Protein AF-A0A954GPJ4-F1 (afdb_monomer_lite)

Structure (mmCIF, N/CA/C/O backbone):
data_AF-A0A954GPJ4-F1
#
_entry.id   AF-A0A954GPJ4-F1
#
loop_
_atom_site.group_PDB
_atom_site.id
_atom_site.type_symbol
_atom_site.label_atom_id
_atom_site.label_alt_id
_atom_site.label_comp_id
_atom_site.label_asym_id
_atom_site.label_entity_id
_atom_site.label_seq_id
_atom_site.pdbx_PDB_ins_code
_atom_site.Cartn_x
_atom_site.Cartn_y
_atom_site.Cartn_z
_atom_site.occupancy
_atom_site.B_iso_or_equiv
_atom_site.auth_seq_id
_atom_site.auth_comp_id
_atom_site.auth_asym_id
_atom_site.auth_atom_id
_atom_site.pdbx_PDB_model_num
ATOM 1 N N . ASN A 1 1 ? 4.149 -11.166 -33.735 1.00 71.50 1 ASN A N 1
ATOM 2 C CA . ASN A 1 1 ? 4.745 -10.553 -32.534 1.00 71.50 1 ASN A CA 1
ATOM 3 C C . ASN A 1 1 ? 6.086 -11.207 -32.287 1.00 71.50 1 ASN A C 1
ATOM 5 O O . ASN A 1 1 ? 6.181 -12.414 -32.484 1.00 71.50 1 ASN A O 1
ATOM 9 N N . SER A 1 2 ? 7.099 -10.422 -31.936 1.00 85.06 2 SER A N 1
ATOM 10 C CA . SER A 1 2 ? 8.477 -10.898 -31.751 1.00 85.06 2 SER A CA 1
ATOM 11 C C . SER A 1 2 ? 8.907 -10.721 -30.303 1.00 85.06 2 SER A C 1
ATOM 13 O O . SER A 1 2 ? 8.474 -9.770 -29.657 1.00 85.06 2 SER A O 1
ATOM 15 N N . ASN A 1 3 ? 9.776 -11.602 -29.817 1.00 90.50 3 ASN A N 1
ATOM 16 C CA . ASN A 1 3 ? 10.464 -11.387 -28.548 1.00 90.50 3 ASN A CA 1
ATOM 17 C C . ASN A 1 3 ? 11.653 -10.457 -28.778 1.00 90.50 3 ASN A C 1
ATOM 19 O O . ASN A 1 3 ? 12.366 -10.597 -29.775 1.00 90.50 3 ASN A O 1
ATOM 23 N N . VAL A 1 4 ? 11.858 -9.522 -27.862 1.00 91.56 4 VAL A N 1
ATOM 24 C CA . VAL A 1 4 ? 13.012 -8.626 -27.848 1.00 91.56 4 VAL A CA 1
ATOM 25 C C . VAL A 1 4 ? 13.785 -8.911 -26.572 1.00 91.56 4 VAL A C 1
ATOM 27 O O . VAL A 1 4 ? 13.220 -8.856 -25.484 1.00 91.56 4 VAL A O 1
ATOM 30 N N . SER A 1 5 ? 15.066 -9.231 -26.719 1.00 93.62 5 SER A N 1
ATOM 31 C CA . SER A 1 5 ? 15.975 -9.456 -25.602 1.00 93.62 5 SER A CA 1
ATOM 32 C C . SER A 1 5 ? 17.222 -8.608 -25.806 1.00 93.62 5 SER A C 1
ATOM 34 O O . SER A 1 5 ? 17.827 -8.641 -26.881 1.00 93.62 5 SER A O 1
ATOM 36 N N . VAL A 1 6 ? 17.569 -7.828 -24.789 1.00 92.25 6 VAL A N 1
ATOM 37 C CA . VAL A 1 6 ? 18.790 -7.030 -24.723 1.00 92.25 6 VAL A CA 1
ATOM 38 C C . VAL A 1 6 ? 19.573 -7.505 -23.510 1.00 92.25 6 VAL A C 1
ATOM 40 O O . VAL A 1 6 ? 19.068 -7.446 -22.396 1.00 92.25 6 VAL A O 1
ATOM 43 N N . MET A 1 7 ? 20.788 -7.993 -23.740 1.00 91.88 7 MET A N 1
ATOM 44 C CA . MET A 1 7 ? 21.712 -8.398 -22.683 1.00 91.88 7 MET A CA 1
ATOM 45 C C . MET A 1 7 ? 22.925 -7.482 -22.755 1.00 91.88 7 MET A C 1
ATOM 47 O O . MET A 1 7 ? 23.600 -7.445 -23.789 1.00 91.88 7 MET A O 1
ATOM 51 N N . ASN A 1 8 ? 23.187 -6.742 -21.684 1.00 87.62 8 ASN A N 1
ATOM 52 C CA . ASN A 1 8 ? 24.333 -5.859 -21.582 1.00 87.62 8 ASN A CA 1
ATOM 53 C C . ASN A 1 8 ? 25.138 -6.170 -20.318 1.00 87.62 8 ASN A C 1
ATOM 55 O O . ASN A 1 8 ? 24.726 -5.856 -19.206 1.00 87.62 8 ASN A O 1
ATOM 59 N N . GLY A 1 9 ? 26.297 -6.801 -20.513 1.00 78.44 9 GLY A N 1
ATOM 60 C CA . GLY A 1 9 ? 27.135 -7.273 -19.411 1.00 78.44 9 GLY A CA 1
ATOM 61 C C . GLY A 1 9 ? 27.868 -6.168 -18.648 1.00 78.44 9 GLY A C 1
ATOM 62 O O . GLY A 1 9 ? 28.166 -6.379 -17.484 1.00 78.44 9 GLY A O 1
ATOM 63 N N . ASP A 1 10 ? 28.129 -5.015 -19.278 1.00 80.06 10 ASP A N 1
ATOM 64 C CA . ASP A 1 10 ? 28.773 -3.846 -18.663 1.00 80.06 10 ASP A CA 1
ATOM 65 C C . ASP A 1 10 ? 28.160 -2.545 -19.221 1.00 80.06 10 ASP A C 1
ATOM 67 O O . ASP A 1 10 ? 27.985 -2.394 -20.434 1.00 80.06 10 ASP A O 1
ATOM 71 N N . GLY A 1 11 ? 27.882 -1.567 -18.354 1.00 81.75 11 GLY A N 1
ATOM 72 C CA . GLY A 1 11 ? 27.356 -0.248 -18.739 1.00 81.75 11 GLY A CA 1
ATOM 73 C C . GLY A 1 11 ? 25.828 -0.173 -18.855 1.00 81.75 11 GLY A C 1
ATOM 74 O O . GLY A 1 11 ? 25.124 -1.145 -18.602 1.00 81.75 11 GLY A O 1
ATOM 75 N N . GLY A 1 12 ? 25.314 1.006 -19.213 1.00 88.56 12 GLY A N 1
ATOM 76 C CA . GLY A 1 12 ? 23.873 1.257 -19.303 1.00 88.56 12 GLY A CA 1
ATOM 77 C C . GLY A 1 12 ? 23.263 0.969 -20.679 1.00 88.56 12 GLY A C 1
ATOM 78 O O . GLY A 1 12 ? 23.944 1.014 -21.708 1.00 88.56 12 GLY A O 1
ATOM 79 N N . VAL A 1 13 ? 21.955 0.719 -20.703 1.00 92.62 13 VAL A N 1
ATOM 80 C CA . VAL A 1 13 ? 21.147 0.529 -21.915 1.00 92.62 13 VAL A CA 1
ATOM 81 C C . VAL A 1 13 ? 20.222 1.727 -22.097 1.00 92.62 13 VAL A C 1
ATOM 83 O O . VAL A 1 13 ? 19.416 2.025 -21.224 1.00 92.62 13 VAL A O 1
ATOM 86 N N . ILE A 1 14 ? 20.290 2.383 -23.260 1.00 92.44 14 ILE A N 1
ATOM 87 C CA . ILE A 1 14 ? 19.430 3.532 -23.580 1.00 92.44 14 ILE A CA 1
ATOM 88 C C . ILE A 1 14 ? 18.507 3.198 -24.747 1.00 92.44 14 ILE A C 1
ATOM 90 O O . ILE A 1 14 ? 18.945 2.861 -25.853 1.00 92.44 14 ILE A O 1
ATOM 94 N N . PHE A 1 15 ? 17.212 3.385 -24.527 1.00 91.50 15 PHE A N 1
ATOM 95 C CA . PHE A 1 15 ? 16.171 3.235 -25.526 1.00 91.50 15 PHE A CA 1
ATOM 96 C C . PHE A 1 15 ? 15.601 4.592 -25.943 1.00 91.50 15 PHE A C 1
ATOM 98 O O . PHE A 1 15 ? 14.783 5.201 -25.253 1.00 91.50 15 PHE A O 1
ATOM 105 N N . ASN A 1 16 ? 15.995 5.039 -27.139 1.00 87.19 16 ASN A N 1
ATOM 106 C CA . ASN A 1 16 ? 15.624 6.359 -27.660 1.00 87.19 16 ASN A CA 1
ATOM 107 C C . ASN A 1 16 ? 14.246 6.446 -28.326 1.00 87.19 16 ASN A C 1
ATOM 109 O O . ASN A 1 16 ? 13.811 7.522 -28.727 1.00 87.19 16 ASN A O 1
ATOM 113 N N . ASN A 1 17 ? 13.567 5.315 -28.501 1.00 81.12 17 ASN A N 1
ATOM 114 C CA . ASN A 1 17 ? 12.297 5.243 -29.210 1.00 81.12 17 ASN A CA 1
ATOM 115 C C . ASN A 1 17 ? 11.300 4.382 -28.441 1.00 81.12 17 ASN A C 1
ATOM 117 O O . ASN A 1 17 ? 11.683 3.501 -27.676 1.00 81.12 17 ASN A O 1
ATOM 121 N N . ALA A 1 18 ? 10.016 4.627 -28.690 1.00 71.44 18 ALA A N 1
ATOM 122 C CA . ALA A 1 18 ? 8.942 3.799 -28.168 1.00 71.44 18 ALA A CA 1
ATOM 123 C C . ALA A 1 18 ? 8.970 2.400 -28.806 1.00 71.44 18 ALA A C 1
ATOM 125 O O . ALA A 1 18 ? 9.105 2.277 -30.027 1.00 71.44 18 ALA A O 1
ATOM 126 N N . PHE A 1 19 ? 8.746 1.361 -28.001 1.00 73.19 19 PHE A N 1
ATOM 127 C CA . PHE A 1 19 ? 8.426 0.015 -28.484 1.00 73.19 19 PHE A CA 1
ATOM 128 C C . PHE A 1 19 ? 6.921 -0.205 -28.330 1.00 73.19 19 PHE A C 1
ATOM 130 O O . PHE A 1 19 ? 6.351 0.067 -27.276 1.00 73.19 19 PHE A O 1
ATOM 137 N N . GLY A 1 20 ? 6.260 -0.610 -29.416 1.00 67.38 20 GLY A N 1
ATOM 138 C CA . GLY A 1 20 ? 4.805 -0.763 -29.472 1.00 67.38 20 GLY A CA 1
ATOM 139 C C . GLY A 1 20 ? 4.330 -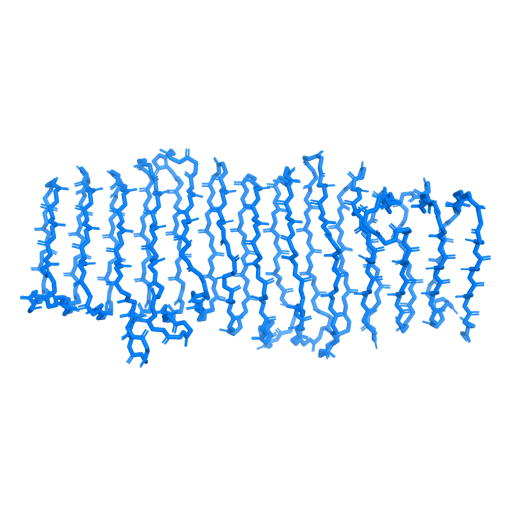2.210 -29.331 1.00 67.38 20 GLY A C 1
ATOM 140 O O . GLY A 1 20 ? 5.125 -3.145 -29.305 1.00 67.38 20 GLY A O 1
ATOM 141 N N . SER A 1 21 ? 3.007 -2.388 -29.394 1.00 65.88 21 SER A N 1
ATOM 142 C CA . SER A 1 21 ? 2.233 -3.636 -29.210 1.00 65.88 21 SER A CA 1
ATOM 143 C C . SER A 1 21 ? 2.579 -4.839 -30.111 1.00 65.88 21 SER A C 1
ATOM 145 O O . SER A 1 21 ? 1.871 -5.843 -30.097 1.00 65.88 21 SER A O 1
ATOM 147 N N . HIS A 1 22 ? 3.630 -4.752 -30.927 1.00 81.12 22 HIS A N 1
ATOM 148 C CA . HIS A 1 22 ? 4.132 -5.847 -31.761 1.00 81.12 22 HIS A CA 1
ATOM 149 C C . HIS A 1 22 ? 5.202 -6.690 -31.048 1.00 81.12 22 HIS A C 1
ATOM 151 O O . HIS A 1 22 ? 5.550 -7.773 -31.536 1.00 81.12 22 HIS A O 1
ATOM 157 N N . VAL A 1 23 ? 5.726 -6.209 -29.918 1.00 87.62 23 VAL A N 1
ATOM 158 C CA . VAL A 1 23 ? 6.606 -6.984 -29.040 1.00 87.62 23 VAL A CA 1
ATOM 159 C C . VAL A 1 23 ? 5.746 -7.948 -28.227 1.00 87.62 23 VAL A C 1
ATOM 161 O O . VAL A 1 23 ? 4.768 -7.528 -27.617 1.00 87.62 23 VAL A O 1
ATOM 164 N N . MET A 1 24 ? 6.069 -9.243 -28.275 1.00 89.50 24 MET A N 1
ATOM 165 C CA . MET A 1 24 ? 5.414 -10.253 -27.444 1.00 89.50 24 MET A CA 1
ATOM 166 C C . MET A 1 24 ? 5.993 -10.178 -26.039 1.00 89.50 24 MET A C 1
ATOM 168 O O . MET A 1 24 ? 5.312 -9.670 -25.164 1.00 89.50 24 MET A O 1
ATOM 172 N N . ASN A 1 25 ? 7.253 -10.574 -25.868 1.00 91.50 25 ASN A N 1
ATOM 173 C CA . ASN A 1 25 ? 7.975 -10.428 -24.607 1.00 91.50 25 ASN A CA 1
ATOM 174 C C . ASN A 1 25 ? 9.131 -9.439 -24.775 1.00 91.50 25 ASN A C 1
ATOM 176 O O . ASN A 1 25 ? 9.799 -9.438 -25.818 1.00 91.50 25 ASN A O 1
ATOM 180 N N . PHE A 1 26 ? 9.368 -8.620 -23.755 1.00 92.94 26 PHE A N 1
ATOM 181 C CA . PHE A 1 26 ? 10.467 -7.660 -23.712 1.00 92.94 26 PHE A CA 1
ATOM 182 C C . PHE A 1 26 ? 11.342 -7.938 -22.493 1.00 92.94 26 PHE A C 1
ATOM 184 O O . PHE A 1 26 ? 10.878 -7.842 -21.360 1.00 92.94 26 PHE A O 1
ATOM 191 N N . THR A 1 27 ? 12.603 -8.281 -22.735 1.00 93.69 27 THR A N 1
ATOM 192 C CA . THR A 1 27 ? 13.568 -8.582 -21.678 1.00 93.69 27 THR A CA 1
ATOM 193 C C . THR A 1 27 ? 14.794 -7.698 -21.823 1.00 93.69 27 THR A C 1
ATOM 195 O O . THR A 1 27 ? 15.406 -7.656 -22.894 1.00 93.69 27 THR A O 1
ATOM 198 N N . VAL A 1 28 ? 15.173 -7.027 -20.744 1.00 93.06 28 VAL A N 1
ATOM 199 C CA . VAL A 1 28 ? 16.433 -6.295 -20.628 1.00 93.06 28 VAL A CA 1
ATOM 200 C C . VAL A 1 28 ? 17.145 -6.805 -19.392 1.00 93.06 28 VAL A C 1
ATOM 202 O O . VAL A 1 28 ? 16.565 -6.809 -18.313 1.00 93.06 28 VAL A O 1
ATOM 205 N N . ASP A 1 29 ? 18.383 -7.233 -19.569 1.00 93.25 29 ASP A N 1
ATOM 206 C CA . ASP A 1 29 ? 19.290 -7.595 -18.488 1.00 93.25 29 ASP A CA 1
ATOM 207 C C . ASP A 1 29 ? 20.540 -6.729 -18.643 1.00 93.25 29 ASP A C 1
ATOM 209 O O . ASP A 1 29 ? 21.248 -6.827 -19.653 1.00 93.25 29 ASP A O 1
ATOM 213 N N . SER A 1 30 ? 20.735 -5.802 -17.710 1.00 91.12 30 SER A N 1
ATOM 214 C CA . SER A 1 30 ? 21.794 -4.801 -17.754 1.00 91.12 30 SER A CA 1
ATOM 215 C C . SER A 1 30 ? 22.518 -4.732 -16.417 1.00 91.12 30 SER A C 1
ATOM 217 O O . SER A 1 30 ? 21.898 -4.576 -15.367 1.00 91.12 30 SER A O 1
ATOM 219 N N . ALA A 1 31 ? 23.850 -4.772 -16.457 1.00 88.06 31 ALA A N 1
ATOM 220 C CA . ALA A 1 31 ? 24.695 -4.548 -15.283 1.00 88.06 31 ALA A CA 1
ATOM 221 C C . ALA A 1 31 ? 24.842 -3.061 -14.894 1.00 88.06 31 ALA A C 1
ATOM 223 O O . ALA A 1 31 ? 25.538 -2.746 -13.933 1.00 88.06 31 ALA A O 1
ATOM 224 N N . GLY A 1 32 ? 24.217 -2.144 -15.635 1.00 89.88 32 GLY A N 1
ATOM 225 C CA . GLY A 1 32 ? 24.084 -0.728 -15.285 1.00 89.88 32 GLY A CA 1
ATOM 226 C C . GLY A 1 32 ? 22.694 -0.194 -15.631 1.00 89.88 32 GLY A C 1
ATOM 227 O O . GLY A 1 32 ? 21.814 -0.969 -16.003 1.00 89.88 32 GLY A O 1
ATOM 228 N N . ASP A 1 33 ? 22.520 1.126 -15.566 1.00 91.69 33 ASP A N 1
ATOM 229 C CA . ASP A 1 33 ? 21.212 1.776 -15.722 1.00 91.69 33 ASP A CA 1
ATOM 230 C C . ASP A 1 33 ? 20.477 1.408 -17.018 1.00 91.69 33 ASP A C 1
ATOM 232 O O . ASP A 1 33 ? 21.076 1.265 -18.089 1.00 91.69 33 ASP A O 1
ATOM 236 N N . VAL A 1 34 ? 19.150 1.318 -16.938 1.00 92.88 34 VAL A N 1
ATOM 237 C CA . VAL A 1 34 ? 18.268 1.156 -18.096 1.00 92.88 34 VAL A CA 1
ATOM 238 C C . VAL A 1 34 ? 17.423 2.414 -18.243 1.00 92.88 34 VAL A C 1
ATOM 240 O O . VAL A 1 34 ? 16.536 2.683 -17.437 1.00 92.88 34 VAL A O 1
ATOM 243 N N . GLU A 1 35 ? 17.664 3.177 -19.304 1.00 93.44 35 GLU A N 1
ATOM 244 C CA . GLU A 1 35 ? 16.990 4.447 -19.556 1.00 93.44 35 GLU A CA 1
ATOM 245 C C . GLU A 1 35 ? 16.068 4.353 -20.775 1.00 93.44 35 GLU A C 1
ATOM 247 O O . GLU A 1 35 ? 16.488 4.030 -21.892 1.00 93.44 35 GLU A O 1
ATOM 252 N N . PHE A 1 36 ? 14.799 4.708 -20.587 1.00 91.88 36 PHE A N 1
ATOM 253 C CA . PHE A 1 36 ? 13.883 5.003 -21.684 1.00 91.88 36 PHE A CA 1
ATOM 254 C C . PHE A 1 36 ? 13.763 6.516 -21.805 1.00 91.88 36 PHE A C 1
ATOM 256 O O . PHE A 1 36 ? 13.442 7.188 -20.834 1.00 91.88 36 PHE A O 1
ATOM 263 N N . THR A 1 37 ? 13.977 7.074 -22.996 1.00 89.44 37 THR A N 1
ATOM 264 C CA . THR A 1 37 ? 13.870 8.535 -23.196 1.00 89.44 37 THR A CA 1
ATOM 265 C C . THR A 1 37 ? 12.571 8.940 -23.891 1.00 89.44 37 THR A C 1
ATOM 267 O O . THR A 1 37 ? 12.217 10.118 -23.960 1.00 89.44 37 THR A O 1
ATOM 270 N N . SER A 1 38 ? 11.811 7.964 -24.398 1.00 85.31 38 SER A N 1
ATOM 271 C CA . SER A 1 38 ? 10.516 8.213 -25.024 1.00 85.31 38 SER A CA 1
ATOM 272 C C . SER A 1 38 ? 9.429 8.489 -23.986 1.00 85.31 38 SER A C 1
ATOM 274 O O . SER A 1 38 ? 9.237 7.711 -23.061 1.00 85.31 38 SER A O 1
ATOM 276 N N . ALA A 1 39 ? 8.617 9.526 -24.211 1.00 81.06 39 ALA A N 1
ATOM 277 C CA . ALA A 1 39 ? 7.420 9.814 -23.410 1.00 81.06 39 ALA A CA 1
ATOM 278 C C . ALA A 1 39 ? 6.281 8.783 -23.579 1.00 81.06 39 ALA A C 1
ATOM 280 O O . ALA A 1 39 ? 5.207 8.935 -22.999 1.00 81.06 39 ALA A O 1
ATOM 281 N N . GLN A 1 40 ? 6.465 7.776 -24.435 1.00 84.81 40 GLN A N 1
ATOM 282 C CA . GLN A 1 40 ? 5.505 6.696 -24.625 1.00 84.81 40 GLN A CA 1
ATOM 283 C C . GLN A 1 40 ? 5.775 5.564 -23.641 1.00 84.81 40 GLN A C 1
ATOM 285 O O . GLN A 1 40 ? 6.917 5.277 -23.300 1.00 84.81 40 GLN A O 1
ATOM 290 N N . ALA A 1 41 ? 4.704 4.884 -23.239 1.00 78.94 41 ALA A N 1
ATOM 291 C CA . ALA A 1 41 ? 4.814 3.701 -22.403 1.00 78.94 41 ALA A CA 1
ATOM 292 C C . ALA A 1 41 ? 5.615 2.589 -23.098 1.00 78.94 41 ALA A C 1
ATOM 294 O O . ALA A 1 41 ? 5.441 2.356 -24.299 1.00 78.94 41 ALA A O 1
ATOM 295 N N . VAL A 1 42 ? 6.411 1.850 -22.323 1.00 86.62 42 VAL A N 1
ATOM 296 C CA . VAL A 1 42 ? 6.987 0.572 -22.768 1.00 86.62 42 VAL A CA 1
ATOM 297 C C . VAL A 1 42 ? 5.839 -0.424 -22.907 1.00 86.62 42 VAL A C 1
ATOM 299 O O . VAL A 1 42 ? 5.114 -0.653 -21.941 1.00 86.62 42 VAL A O 1
ATOM 302 N N . ASN A 1 43 ? 5.624 -0.970 -24.104 1.00 89.69 43 ASN A N 1
ATOM 303 C CA . ASN A 1 43 ? 4.454 -1.795 -24.402 1.00 89.69 43 ASN A CA 1
ATOM 304 C C . ASN A 1 43 ? 4.860 -3.131 -25.035 1.00 89.69 43 ASN A C 1
ATOM 306 O O . ASN A 1 43 ? 5.457 -3.152 -26.113 1.00 89.69 43 ASN A O 1
ATOM 310 N N . ALA A 1 44 ? 4.481 -4.230 -24.389 1.00 89.00 44 ALA A N 1
ATOM 311 C CA . ALA A 1 44 ? 4.590 -5.587 -24.909 1.00 89.00 44 ALA A CA 1
ATOM 312 C C . ALA A 1 44 ? 3.263 -6.318 -24.674 1.00 89.00 44 ALA A C 1
ATOM 314 O O . ALA A 1 44 ? 2.562 -6.030 -23.714 1.00 89.00 44 ALA A O 1
ATOM 315 N N . SER A 1 45 ? 2.871 -7.238 -25.558 1.00 88.62 45 SER A N 1
ATOM 316 C CA . SER A 1 45 ? 1.602 -7.961 -25.402 1.00 88.62 45 SER A CA 1
ATOM 317 C C . SER A 1 45 ? 1.649 -9.038 -24.314 1.00 88.62 45 SER A C 1
ATOM 319 O O . SER A 1 45 ? 0.599 -9.377 -23.785 1.00 88.62 45 SER A O 1
ATOM 321 N N . GLY A 1 46 ? 2.829 -9.595 -24.040 1.00 89.06 46 GLY A N 1
ATOM 322 C CA . GLY A 1 46 ? 3.137 -10.574 -22.994 1.00 89.06 46 GLY A CA 1
ATOM 323 C C . GLY A 1 46 ? 4.020 -9.949 -21.913 1.00 89.06 46 GLY A C 1
ATOM 324 O O . GLY A 1 46 ? 3.798 -8.797 -21.549 1.00 89.06 46 GLY A O 1
ATOM 325 N N . ASP A 1 47 ? 5.002 -10.693 -21.410 1.00 91.00 47 ASP A N 1
ATOM 326 C CA . ASP A 1 47 ? 5.769 -10.290 -20.227 1.00 91.00 47 ASP A CA 1
ATOM 327 C C . ASP A 1 47 ? 6.807 -9.200 -20.521 1.00 91.00 47 ASP A C 1
ATOM 329 O O . ASP A 1 47 ? 7.443 -9.167 -21.585 1.00 91.00 47 ASP A O 1
ATOM 333 N N . ILE A 1 48 ? 7.017 -8.332 -19.532 1.00 92.56 48 ILE A N 1
ATOM 334 C CA . ILE A 1 48 ? 8.090 -7.338 -19.513 1.00 92.56 48 ILE A CA 1
ATOM 335 C C . ILE A 1 48 ? 8.978 -7.615 -18.306 1.00 92.56 48 ILE A C 1
ATOM 337 O O . ILE A 1 48 ? 8.506 -7.572 -17.177 1.00 92.56 48 ILE A O 1
ATOM 341 N N . SER A 1 49 ? 10.263 -7.863 -18.544 1.00 93.44 49 SER A N 1
ATOM 342 C CA . SER A 1 49 ? 11.266 -8.043 -17.493 1.00 93.44 49 SER A CA 1
ATOM 343 C C . SER A 1 49 ? 12.433 -7.105 -17.754 1.00 93.44 49 SER A C 1
ATOM 345 O O . SER A 1 49 ? 13.067 -7.184 -18.805 1.00 93.44 49 SER A O 1
ATOM 347 N N . ILE A 1 50 ? 12.713 -6.206 -16.824 1.00 91.75 50 ILE A N 1
ATOM 348 C CA . ILE A 1 50 ? 13.833 -5.274 -16.897 1.00 91.75 50 ILE A CA 1
ATOM 349 C C . ILE A 1 50 ? 14.610 -5.431 -15.604 1.00 91.75 50 ILE A C 1
ATOM 351 O O . ILE A 1 50 ? 14.096 -5.100 -14.542 1.00 91.75 50 ILE A O 1
ATOM 355 N N . THR A 1 51 ? 15.832 -5.927 -15.718 1.00 90.69 51 THR A N 1
ATOM 356 C CA . THR A 1 51 ? 16.780 -6.023 -14.616 1.00 90.69 51 THR A CA 1
ATOM 357 C C . THR A 1 51 ? 17.879 -4.992 -14.842 1.00 90.69 51 THR A C 1
ATOM 359 O O . THR A 1 51 ? 18.511 -4.966 -15.902 1.00 90.69 51 THR A O 1
ATOM 362 N N . SER A 1 52 ? 18.070 -4.122 -13.857 1.00 86.88 52 SER A N 1
ATOM 363 C CA . SER A 1 52 ? 19.148 -3.143 -13.779 1.00 86.88 52 SER A CA 1
ATOM 364 C C . SER A 1 52 ? 19.930 -3.453 -12.511 1.00 86.88 52 SER A C 1
ATOM 366 O O . SER A 1 52 ? 19.370 -3.338 -11.427 1.00 86.88 52 SER A O 1
ATOM 368 N N . ALA A 1 53 ? 21.171 -3.926 -12.674 1.00 77.50 53 ALA A N 1
ATOM 369 C CA . ALA A 1 53 ? 22.167 -4.238 -11.644 1.00 77.50 53 ALA A CA 1
ATOM 370 C C . ALA A 1 53 ? 21.594 -4.464 -10.233 1.00 77.50 53 ALA A C 1
ATOM 372 O O . ALA A 1 53 ? 21.352 -3.489 -9.528 1.00 77.50 53 ALA A O 1
ATOM 373 N N . LEU A 1 54 ? 21.433 -5.734 -9.830 1.00 63.19 54 LEU A N 1
ATOM 374 C CA . LEU A 1 54 ? 20.911 -6.200 -8.531 1.00 63.19 54 LEU A CA 1
ATOM 375 C C . LEU A 1 54 ? 21.178 -5.218 -7.362 1.00 63.19 54 LEU A C 1
ATOM 377 O O . LEU A 1 54 ? 22.193 -5.326 -6.674 1.00 63.19 54 LEU A O 1
ATOM 381 N N . GLY A 1 55 ? 20.261 -4.268 -7.146 1.00 56.03 55 GLY A N 1
ATOM 382 C CA . GLY A 1 55 ? 20.258 -3.326 -6.019 1.00 56.03 55 GLY A CA 1
ATOM 383 C C . GLY A 1 55 ? 20.955 -1.964 -6.189 1.00 56.03 55 GLY A C 1
ATOM 384 O O . GLY A 1 55 ? 20.822 -1.144 -5.284 1.00 56.03 55 GLY A O 1
ATOM 385 N N . GLU A 1 56 ? 21.657 -1.674 -7.293 1.00 63.88 56 GLU A N 1
ATOM 386 C CA . GLU A 1 56 ? 22.325 -0.364 -7.501 1.00 63.88 56 GLU A CA 1
ATOM 387 C C . GLU A 1 56 ? 21.944 0.349 -8.806 1.00 63.88 56 GLU A C 1
ATOM 389 O O . GLU A 1 56 ? 22.139 1.560 -8.915 1.00 63.88 56 GLU A O 1
ATOM 394 N N . GLY A 1 57 ? 21.412 -0.374 -9.793 1.00 78.75 57 GLY A N 1
ATOM 395 C CA . GLY A 1 57 ? 21.051 0.201 -11.084 1.00 78.75 57 GLY A CA 1
ATOM 396 C C . GLY A 1 57 ? 19.656 0.826 -11.089 1.00 78.75 57 GLY A C 1
ATOM 397 O O . GLY A 1 57 ? 18.709 0.309 -10.485 1.00 78.75 57 GLY A O 1
ATOM 398 N N . THR A 1 58 ? 19.508 1.919 -11.835 1.00 88.81 58 THR A N 1
ATOM 399 C CA . THR A 1 58 ? 18.224 2.609 -12.001 1.00 88.81 58 THR A CA 1
ATOM 400 C C . THR A 1 58 ? 17.519 2.161 -13.284 1.00 88.81 58 THR A C 1
ATOM 402 O O . THR A 1 58 ? 18.152 1.918 -14.315 1.00 88.81 58 THR A O 1
ATOM 405 N N . ILE A 1 59 ? 16.190 2.054 -13.239 1.00 91.69 59 ILE A N 1
ATOM 406 C CA . ILE A 1 59 ? 15.303 1.909 -14.398 1.00 91.69 59 ILE A CA 1
ATOM 407 C C . ILE A 1 59 ? 14.531 3.223 -14.562 1.00 91.69 59 ILE A C 1
ATOM 409 O O . ILE A 1 59 ? 13.549 3.475 -13.861 1.00 91.69 59 ILE A O 1
ATOM 413 N N . THR A 1 60 ? 14.954 4.074 -15.493 1.00 91.75 60 THR A N 1
ATOM 414 C CA . THR A 1 60 ? 14.330 5.386 -15.713 1.00 91.75 60 THR A CA 1
ATOM 415 C C . THR A 1 60 ? 13.206 5.295 -16.742 1.00 91.75 60 THR A C 1
ATOM 417 O O . THR A 1 60 ? 13.416 4.917 -17.899 1.00 91.75 60 THR A O 1
ATOM 420 N N . LEU A 1 61 ? 12.001 5.693 -16.332 1.00 89.88 61 LEU A N 1
ATOM 421 C CA . LEU A 1 61 ? 10.769 5.592 -17.110 1.00 89.88 61 LEU A CA 1
ATOM 422 C C . LEU A 1 61 ? 10.063 6.962 -17.228 1.00 89.88 61 LEU A C 1
ATOM 424 O O . LEU A 1 61 ? 9.565 7.498 -16.235 1.00 89.88 61 LEU A O 1
ATOM 428 N N . PRO A 1 62 ? 9.934 7.530 -18.443 1.00 83.94 62 PRO A N 1
ATOM 429 C CA . PRO A 1 62 ? 9.193 8.778 -18.675 1.00 83.94 62 PRO A CA 1
ATOM 430 C C . PRO A 1 62 ? 7.678 8.592 -18.637 1.00 83.94 62 PRO A C 1
ATOM 432 O O . PRO A 1 62 ? 6.919 9.534 -18.413 1.00 83.94 62 PRO A O 1
ATOM 435 N N . ALA A 1 63 ? 7.235 7.366 -18.892 1.00 83.25 63 ALA A N 1
ATOM 436 C CA . ALA A 1 63 ? 5.859 6.917 -18.812 1.00 83.25 63 ALA A CA 1
ATOM 437 C C . ALA A 1 63 ? 5.844 5.496 -18.244 1.00 83.25 63 ALA A C 1
ATOM 439 O O . ALA A 1 63 ? 6.866 4.817 -18.215 1.00 83.25 63 ALA A O 1
ATOM 440 N N . GLY A 1 64 ? 4.678 5.034 -17.796 1.00 82.62 64 GLY A N 1
ATOM 441 C CA . GLY A 1 64 ? 4.575 3.692 -17.219 1.00 82.62 64 GLY A CA 1
ATOM 442 C C . GLY A 1 64 ? 4.724 2.558 -18.241 1.00 82.62 64 GLY A C 1
ATOM 443 O O . GLY A 1 64 ? 4.916 2.779 -19.435 1.00 82.62 64 GLY A O 1
ATOM 444 N N . VAL A 1 65 ? 4.605 1.324 -17.764 1.00 88.12 65 VAL A N 1
ATOM 445 C CA . VAL A 1 65 ? 4.815 0.094 -18.544 1.00 88.12 65 VAL A CA 1
ATOM 446 C C . VAL A 1 65 ? 3.479 -0.616 -18.787 1.00 88.12 65 VAL A C 1
ATOM 448 O O . VAL A 1 65 ? 2.588 -0.575 -17.943 1.00 88.12 65 VAL A O 1
ATOM 451 N N . GLN A 1 66 ? 3.294 -1.255 -19.941 1.00 90.94 66 GLN A N 1
ATOM 452 C CA . GLN A 1 66 ? 2.060 -1.962 -20.289 1.00 90.94 66 GLN A CA 1
ATOM 453 C C . GLN A 1 66 ? 2.355 -3.373 -20.806 1.00 90.94 66 GLN A C 1
ATOM 455 O O . GLN A 1 66 ? 2.903 -3.528 -21.893 1.00 90.94 66 GLN A O 1
ATOM 460 N N . ALA A 1 67 ? 1.909 -4.367 -20.042 1.00 87.88 67 ALA A N 1
ATOM 461 C CA . ALA A 1 67 ? 1.910 -5.794 -20.346 1.00 87.88 67 ALA A CA 1
ATOM 462 C C . ALA A 1 67 ? 0.476 -6.344 -20.173 1.00 87.88 67 ALA A C 1
ATOM 464 O O . ALA A 1 67 ? 0.168 -6.998 -19.185 1.00 87.88 67 ALA A O 1
ATOM 465 N N . PRO A 1 68 ? -0.482 -6.039 -21.067 1.00 85.56 68 PRO A N 1
ATOM 466 C CA . PRO A 1 68 ? -1.906 -6.282 -20.820 1.00 85.56 68 PRO A CA 1
ATOM 467 C C . PRO A 1 68 ? -2.315 -7.764 -20.782 1.00 85.56 68 PRO A C 1
ATOM 469 O O . PRO A 1 68 ? -3.455 -8.045 -20.419 1.00 85.56 68 PRO A O 1
ATOM 472 N N . ALA A 1 69 ? -1.442 -8.695 -21.176 1.00 86.06 69 ALA A N 1
ATOM 473 C CA . ALA A 1 69 ? -1.664 -10.135 -21.026 1.00 86.06 69 ALA A CA 1
ATOM 474 C C . ALA A 1 69 ? -0.488 -10.861 -20.345 1.00 86.06 69 ALA A C 1
ATOM 476 O O . ALA A 1 69 ? -0.417 -12.085 -20.426 1.00 86.06 69 ALA A O 1
ATOM 477 N N . GLY A 1 70 ? 0.424 -10.118 -19.709 1.00 87.38 70 GLY A N 1
ATOM 478 C CA . GLY A 1 70 ? 1.597 -10.664 -19.030 1.00 87.38 70 GLY A CA 1
ATOM 479 C C . GLY A 1 70 ? 1.934 -9.912 -17.745 1.00 87.38 70 GLY A C 1
ATOM 480 O O . GLY A 1 70 ? 1.253 -8.952 -17.362 1.00 87.38 70 GLY A O 1
ATOM 481 N N . GLY A 1 71 ? 2.986 -10.374 -17.081 1.00 89.06 71 GLY A N 1
ATOM 482 C CA . GLY A 1 71 ? 3.547 -9.746 -15.892 1.00 89.06 71 GLY A CA 1
ATOM 483 C C . GLY A 1 71 ? 4.514 -8.610 -16.219 1.00 89.06 71 GLY A C 1
ATOM 484 O O . GLY A 1 71 ? 4.987 -8.456 -17.351 1.00 89.06 71 GLY A O 1
ATOM 485 N N . ILE A 1 72 ? 4.814 -7.810 -15.201 1.00 91.06 72 ILE A N 1
ATOM 486 C CA . ILE A 1 72 ? 5.873 -6.799 -15.238 1.00 91.06 72 ILE A CA 1
ATOM 487 C C . ILE A 1 72 ? 6.827 -7.087 -14.086 1.00 91.06 72 ILE A C 1
ATOM 489 O O . ILE A 1 72 ? 6.415 -7.072 -12.933 1.00 91.06 72 ILE A O 1
ATOM 493 N N . ASN A 1 73 ? 8.098 -7.294 -14.402 1.00 91.75 73 ASN A N 1
ATOM 494 C CA . ASN A 1 73 ? 9.180 -7.404 -13.437 1.00 91.75 73 ASN A CA 1
ATOM 495 C C . ASN A 1 73 ? 10.190 -6.278 -13.690 1.00 91.75 73 ASN A C 1
ATOM 497 O O . ASN A 1 73 ? 10.836 -6.257 -14.739 1.00 91.75 73 ASN A O 1
ATOM 501 N N . LEU A 1 74 ? 10.287 -5.324 -12.766 1.00 90.19 74 LEU A N 1
ATOM 502 C CA . LEU A 1 74 ? 11.259 -4.231 -12.787 1.00 90.19 74 LEU A CA 1
ATOM 503 C C . LEU A 1 74 ? 12.230 -4.415 -11.616 1.00 90.19 74 LEU A C 1
ATOM 505 O O . LEU A 1 74 ? 12.033 -3.876 -10.530 1.00 90.19 74 LEU A O 1
ATOM 509 N N . ASP A 1 75 ? 13.260 -5.218 -11.841 1.00 88.75 75 ASP A N 1
ATOM 510 C CA . ASP A 1 75 ? 14.263 -5.565 -10.840 1.00 88.75 75 ASP A CA 1
ATOM 511 C C . ASP A 1 75 ? 15.379 -4.513 -10.823 1.00 88.75 75 ASP A C 1
ATOM 513 O O . ASP A 1 75 ? 16.265 -4.495 -11.679 1.00 88.75 75 ASP A O 1
ATOM 517 N N . GLY A 1 76 ? 15.244 -3.567 -9.896 1.00 85.62 76 GLY A N 1
ATOM 518 C CA . GLY A 1 76 ? 16.053 -2.359 -9.758 1.00 85.62 76 GLY A CA 1
ATOM 519 C C . GLY A 1 76 ? 15.219 -1.207 -9.188 1.00 85.62 76 GLY A C 1
ATOM 520 O O . GLY A 1 76 ? 14.008 -1.342 -8.980 1.00 85.62 76 GLY A O 1
ATOM 521 N N . VAL A 1 77 ? 15.846 -0.051 -8.954 1.00 87.56 77 VAL A N 1
ATOM 522 C CA . VAL A 1 77 ? 15.115 1.154 -8.524 1.00 87.56 77 VAL A CA 1
ATOM 523 C C . VAL A 1 77 ? 14.445 1.789 -9.737 1.00 87.56 77 VAL A C 1
ATOM 525 O O . VAL A 1 77 ? 15.112 2.206 -10.681 1.00 87.56 77 VAL A O 1
ATOM 528 N N . VAL A 1 78 ? 13.120 1.900 -9.722 1.00 90.06 78 VAL A N 1
ATOM 529 C CA . VAL A 1 78 ? 12.360 2.545 -10.794 1.00 90.06 78 VAL A CA 1
ATOM 530 C C . VAL A 1 78 ? 12.276 4.045 -10.539 1.00 90.06 78 VAL A C 1
ATOM 532 O O . VAL A 1 78 ? 11.635 4.488 -9.588 1.00 90.06 78 VAL A O 1
ATOM 535 N N . GLU A 1 79 ? 12.854 4.846 -11.429 1.00 91.44 79 GLU A N 1
ATOM 536 C CA . GLU A 1 79 ? 12.712 6.300 -11.412 1.00 91.44 79 GLU A CA 1
ATOM 537 C C . GLU A 1 79 ? 11.679 6.762 -12.437 1.00 91.44 79 GLU A C 1
ATOM 539 O O . GLU A 1 79 ? 11.867 6.641 -13.651 1.00 91.44 79 GLU A O 1
ATOM 544 N N . LEU A 1 80 ? 10.590 7.358 -11.952 1.00 89.12 80 LEU A N 1
ATOM 545 C CA . LEU A 1 80 ? 9.608 8.005 -12.813 1.00 89.12 80 LEU A CA 1
ATOM 546 C C . LEU A 1 80 ? 9.996 9.460 -13.066 1.00 89.12 80 LEU A C 1
ATOM 548 O O . LEU A 1 80 ? 10.093 10.263 -12.137 1.00 89.12 80 LEU A O 1
ATOM 552 N N . THR A 1 81 ? 10.147 9.822 -14.339 1.00 88.00 81 THR A N 1
ATOM 553 C CA . THR A 1 81 ? 10.339 11.222 -14.770 1.00 88.00 81 THR A CA 1
ATOM 554 C C . THR A 1 81 ? 9.052 11.854 -15.310 1.00 88.00 81 THR A C 1
ATOM 556 O O . THR A 1 81 ? 9.007 13.053 -15.587 1.00 88.00 81 THR A O 1
ATOM 559 N N . GLY A 1 82 ? 7.976 11.068 -15.398 1.00 85.69 82 GLY A N 1
ATOM 560 C CA . GLY A 1 82 ? 6.620 11.506 -15.716 1.00 85.69 82 GLY A CA 1
ATOM 561 C C . GLY A 1 82 ? 5.568 10.621 -15.042 1.00 85.69 82 GLY A C 1
ATOM 562 O O . GLY A 1 82 ? 5.884 9.712 -14.279 1.00 85.69 82 GLY A O 1
ATOM 563 N N . THR A 1 83 ? 4.281 10.872 -15.304 1.00 80.69 83 THR A N 1
ATOM 564 C CA . THR A 1 83 ? 3.202 10.053 -14.719 1.00 80.69 83 THR A CA 1
ATOM 565 C C . THR A 1 83 ? 3.282 8.600 -15.199 1.00 80.69 83 THR A C 1
ATOM 567 O O . THR A 1 83 ? 3.096 8.308 -16.384 1.00 80.69 83 THR A O 1
ATOM 570 N N . GLY A 1 84 ? 3.491 7.677 -14.258 1.00 79.06 84 GLY A N 1
ATOM 571 C CA . GLY A 1 84 ? 3.606 6.246 -14.511 1.00 79.06 84 GLY A CA 1
ATOM 572 C C . GLY A 1 84 ? 2.258 5.541 -14.391 1.00 79.06 84 GLY A C 1
ATOM 573 O O . GLY A 1 84 ? 1.663 5.491 -13.319 1.00 79.06 84 GLY A O 1
ATOM 574 N N . THR A 1 85 ? 1.750 4.972 -15.487 1.00 84.62 85 THR A N 1
ATOM 575 C CA . THR A 1 85 ? 0.723 3.919 -15.406 1.00 84.62 85 THR A CA 1
ATOM 576 C C . THR A 1 85 ? 1.346 2.579 -15.757 1.00 84.62 85 THR A C 1
ATOM 578 O O . THR A 1 85 ? 1.645 2.339 -16.924 1.00 84.62 85 THR A O 1
ATOM 581 N N . PHE A 1 86 ? 1.448 1.702 -14.773 1.00 88.25 86 PHE A N 1
ATOM 582 C CA . PHE A 1 86 ? 1.787 0.300 -14.933 1.00 88.25 86 PHE A CA 1
ATOM 583 C C . PHE A 1 86 ? 0.506 -0.504 -15.167 1.00 88.25 86 PHE A C 1
ATOM 585 O O . PHE A 1 86 ? -0.458 -0.398 -14.404 1.00 88.25 86 PHE A O 1
ATOM 592 N N . ARG A 1 87 ? 0.449 -1.256 -16.265 1.00 86.56 87 ARG A N 1
ATOM 593 C CA . ARG A 1 87 ? -0.686 -2.119 -16.605 1.00 86.56 87 ARG A CA 1
ATOM 594 C C . ARG A 1 87 ? -0.220 -3.551 -16.756 1.00 86.56 87 ARG A C 1
ATOM 596 O O . ARG A 1 87 ? 0.608 -3.804 -17.624 1.00 86.56 87 ARG A O 1
ATOM 603 N N . VAL A 1 88 ? -0.813 -4.454 -15.991 1.00 84.56 88 VAL A N 1
ATOM 604 C CA . VAL A 1 88 ? -0.538 -5.894 -16.051 1.00 84.56 88 VAL A CA 1
ATOM 605 C C . VAL A 1 88 ? -1.771 -6.683 -16.457 1.00 84.56 88 VAL A C 1
ATOM 607 O O . VAL A 1 88 ? -2.908 -6.207 -16.321 1.00 84.56 88 VAL A O 1
ATOM 610 N N . GLY A 1 89 ? -1.539 -7.879 -16.990 1.00 81.44 89 GLY A N 1
ATOM 611 C CA . GLY A 1 89 ? -2.586 -8.837 -17.307 1.00 81.44 89 GLY A CA 1
ATOM 612 C C . GLY A 1 89 ? -3.356 -9.285 -16.067 1.00 81.44 89 GLY A C 1
ATOM 613 O O . GLY A 1 89 ? -2.873 -9.208 -14.938 1.00 81.44 89 GLY A O 1
ATOM 614 N N . ALA A 1 90 ? -4.588 -9.744 -16.279 1.00 80.81 90 ALA A N 1
ATOM 615 C CA . ALA A 1 90 ? -5.376 -10.359 -15.219 1.00 80.81 90 ALA A CA 1
ATOM 616 C C . ALA A 1 90 ? -4.672 -11.614 -14.676 1.00 80.81 90 ALA A C 1
ATOM 618 O O . ALA A 1 90 ? -4.324 -12.509 -15.444 1.00 80.81 90 ALA A O 1
ATOM 619 N N . GLY A 1 91 ? -4.517 -11.686 -13.354 1.00 77.00 91 GLY A N 1
ATOM 620 C CA . GLY A 1 91 ? -3.842 -12.780 -12.656 1.00 77.00 91 GLY A CA 1
ATOM 621 C C . GLY A 1 91 ? -2.330 -12.817 -12.873 1.00 77.00 91 GLY A C 1
ATOM 622 O O . GLY A 1 91 ? -1.716 -13.827 -12.552 1.00 77.00 91 GLY A O 1
ATOM 623 N N . SER A 1 92 ? -1.747 -11.766 -13.455 1.00 84.00 92 SER A N 1
ATOM 624 C CA . SER A 1 92 ? -0.302 -11.643 -13.631 1.00 84.00 92 SER A CA 1
ATOM 625 C C . SER A 1 92 ? 0.330 -10.878 -12.476 1.00 84.00 92 SER A C 1
ATOM 627 O O . SER A 1 92 ? -0.316 -10.034 -11.844 1.00 84.00 92 SER A O 1
ATOM 629 N N . ASP A 1 93 ? 1.613 -11.154 -12.269 1.00 85.75 93 ASP A N 1
ATOM 630 C CA . ASP A 1 93 ? 2.402 -10.521 -11.226 1.00 85.75 93 ASP A CA 1
ATOM 631 C C . ASP A 1 93 ? 2.931 -9.158 -11.694 1.00 85.75 93 ASP A C 1
ATOM 633 O O . ASP A 1 93 ? 3.318 -8.969 -12.857 1.00 85.75 93 ASP A O 1
ATOM 637 N N . PHE A 1 94 ? 2.961 -8.199 -10.776 1.00 87.38 94 PHE A N 1
ATOM 638 C CA . PHE A 1 94 ? 3.766 -6.991 -10.909 1.00 87.38 94 PHE A CA 1
ATOM 639 C C . PHE A 1 94 ? 4.784 -6.944 -9.773 1.00 87.38 94 PHE A C 1
ATOM 641 O O . PHE A 1 94 ? 4.419 -7.086 -8.607 1.00 87.38 94 PHE A O 1
ATOM 648 N N . PHE A 1 95 ? 6.038 -6.706 -10.142 1.00 85.69 95 PHE A N 1
ATOM 649 C CA . PHE A 1 95 ? 7.170 -6.548 -9.245 1.00 85.69 95 PHE A CA 1
ATOM 650 C C . PHE A 1 95 ? 7.941 -5.279 -9.604 1.00 85.69 95 PHE A C 1
ATOM 652 O O . PHE A 1 95 ? 8.207 -5.016 -10.785 1.00 85.69 95 PHE A O 1
ATOM 659 N N . ALA A 1 96 ? 8.334 -4.523 -8.582 1.00 85.50 96 ALA A N 1
ATOM 660 C CA . ALA A 1 96 ? 9.316 -3.457 -8.704 1.00 85.50 96 ALA A CA 1
ATOM 661 C C . ALA A 1 96 ? 10.213 -3.438 -7.459 1.00 85.50 96 ALA A C 1
ATOM 663 O O . ALA A 1 96 ? 9.699 -3.380 -6.344 1.00 85.50 96 ALA A O 1
ATOM 664 N N . GLY A 1 97 ? 11.537 -3.411 -7.649 1.00 81.25 97 GLY A N 1
ATOM 665 C CA . GLY A 1 97 ? 12.511 -3.355 -6.544 1.00 81.25 97 GLY A CA 1
ATOM 666 C C . GLY A 1 97 ? 12.436 -2.075 -5.696 1.00 81.25 97 GLY A C 1
ATOM 667 O O . GLY A 1 97 ? 13.011 -2.005 -4.619 1.00 81.25 97 GLY A O 1
ATOM 668 N N . GLY A 1 98 ? 11.714 -1.066 -6.183 1.00 88.00 98 GLY A N 1
ATOM 669 C CA . GLY A 1 98 ? 11.392 0.191 -5.517 1.00 88.00 98 GLY A CA 1
ATOM 670 C C . GLY A 1 98 ? 10.932 1.212 -6.556 1.00 88.00 98 GLY A C 1
ATOM 671 O O . GLY A 1 98 ? 11.291 1.110 -7.730 1.00 88.00 98 GLY A O 1
ATOM 672 N N . ILE A 1 99 ? 10.124 2.197 -6.169 1.00 89.56 99 ILE A N 1
ATOM 673 C CA . ILE A 1 99 ? 9.635 3.250 -7.067 1.00 89.56 99 ILE A CA 1
ATOM 674 C C . ILE A 1 99 ? 9.919 4.616 -6.447 1.00 89.56 99 ILE A C 1
ATOM 676 O O . ILE A 1 99 ? 9.227 5.057 -5.531 1.00 89.56 99 ILE A O 1
ATOM 680 N N . ASN A 1 100 ? 10.872 5.343 -7.022 1.00 91.81 100 ASN A N 1
ATOM 681 C CA . ASN A 1 100 ? 10.987 6.777 -6.809 1.00 91.81 100 ASN A CA 1
ATOM 682 C C . ASN A 1 100 ? 10.093 7.508 -7.820 1.00 91.81 100 ASN A C 1
ATOM 684 O O . ASN A 1 100 ? 10.391 7.609 -9.016 1.00 91.81 100 ASN A O 1
ATOM 688 N N . ALA A 1 101 ? 8.970 8.028 -7.334 1.00 88.94 101 ALA A N 1
ATOM 689 C CA . ALA A 1 101 ? 7.983 8.676 -8.177 1.00 88.94 101 ALA A CA 1
ATOM 690 C C . ALA A 1 101 ? 8.319 10.143 -8.496 1.00 88.94 101 ALA A C 1
ATOM 692 O O . ALA A 1 101 ? 7.727 10.691 -9.423 1.00 88.94 101 ALA A O 1
ATOM 693 N N . ASN A 1 102 ? 9.239 10.795 -7.771 1.00 89.75 102 ASN A N 1
ATOM 694 C CA . ASN A 1 102 ? 9.652 12.192 -8.000 1.00 89.75 102 ASN A CA 1
ATOM 695 C C . ASN A 1 102 ? 8.479 13.190 -8.155 1.00 89.75 102 ASN A C 1
ATOM 697 O O . ASN A 1 102 ? 8.482 14.060 -9.027 1.00 89.75 102 ASN A O 1
ATOM 701 N N . GLY A 1 103 ? 7.433 13.051 -7.339 1.00 87.88 103 GLY A N 1
ATOM 702 C CA . GLY A 1 103 ? 6.224 13.879 -7.392 1.00 87.88 103 GLY A CA 1
ATOM 703 C C . GLY A 1 103 ? 5.218 13.471 -8.472 1.00 87.88 103 GLY A C 1
ATOM 704 O O . GLY A 1 103 ? 4.207 14.147 -8.656 1.00 87.88 103 GLY A O 1
ATOM 705 N N . ASN A 1 104 ? 5.454 12.377 -9.197 1.00 90.56 104 ASN A N 1
ATOM 706 C CA . ASN A 1 104 ? 4.526 11.858 -10.194 1.00 90.56 104 ASN A CA 1
ATOM 707 C C . ASN A 1 104 ? 3.460 10.953 -9.570 1.00 90.56 104 ASN A C 1
ATOM 709 O O . ASN A 1 104 ? 3.581 10.469 -8.445 1.00 90.56 104 ASN A O 1
ATOM 713 N N . ASN A 1 105 ? 2.391 10.706 -10.326 1.00 89.81 105 ASN A N 1
ATOM 714 C CA . ASN A 1 105 ? 1.416 9.691 -9.948 1.00 89.81 105 ASN A CA 1
ATOM 715 C C . ASN A 1 105 ? 1.918 8.300 -10.361 1.00 89.81 105 ASN A C 1
ATOM 717 O O . ASN A 1 105 ? 2.403 8.124 -11.483 1.00 89.81 105 ASN A O 1
ATOM 721 N N . VAL A 1 106 ? 1.702 7.323 -9.487 1.00 90.31 106 VAL A N 1
ATOM 722 C CA . VAL A 1 106 ? 1.936 5.897 -9.704 1.00 90.31 106 VAL A CA 1
ATOM 723 C C . VAL A 1 106 ? 0.577 5.211 -9.755 1.00 90.31 106 VAL A C 1
ATOM 725 O O . VAL A 1 106 ? -0.148 5.163 -8.763 1.00 90.31 106 VAL A O 1
ATOM 728 N N . TYR A 1 107 ? 0.219 4.686 -10.923 1.00 88.81 107 TYR A N 1
ATOM 729 C CA . TYR A 1 107 ? -0.989 3.888 -11.103 1.00 88.81 107 TYR A CA 1
ATOM 730 C C . TYR A 1 107 ? -0.608 2.465 -11.479 1.00 88.81 107 TYR A C 1
ATOM 732 O O . TYR A 1 107 ? -0.086 2.264 -12.572 1.00 88.81 107 TYR A O 1
ATOM 740 N N . ILE A 1 108 ? -0.940 1.484 -10.649 1.00 88.00 108 ILE A N 1
ATOM 741 C CA . ILE A 1 108 ? -0.801 0.063 -10.985 1.00 88.00 108 ILE A CA 1
ATOM 742 C C . ILE A 1 108 ? -2.198 -0.497 -11.240 1.00 88.00 108 ILE A C 1
ATOM 744 O O . ILE A 1 108 ? -3.104 -0.337 -10.416 1.00 88.00 108 ILE A O 1
ATOM 748 N N . ARG A 1 109 ? -2.411 -1.066 -12.433 1.00 82.12 109 ARG A N 1
ATOM 749 C CA . ARG A 1 109 ? -3.739 -1.493 -12.889 1.00 82.12 109 ARG A CA 1
ATOM 750 C C . ARG A 1 109 ? -3.765 -2.849 -13.573 1.00 82.12 109 ARG A C 1
ATOM 752 O O . ARG A 1 109 ? -3.048 -3.077 -14.542 1.00 82.12 109 ARG A O 1
ATOM 759 N N . GLY A 1 110 ? -4.710 -3.678 -13.149 1.00 76.94 110 GLY A N 1
ATOM 760 C CA . GLY A 1 110 ? -5.021 -4.963 -13.760 1.00 76.94 110 GLY A CA 1
ATOM 761 C C . GLY A 1 110 ? -5.982 -4.766 -14.916 1.00 76.94 110 GLY A C 1
ATOM 762 O O . GLY A 1 110 ? -7.023 -4.102 -14.777 1.00 76.94 110 GLY A O 1
ATOM 763 N N . VAL A 1 111 ? -5.639 -5.322 -16.071 1.00 74.19 111 VAL A N 1
ATOM 764 C CA . VAL A 1 111 ? -6.493 -5.309 -17.256 1.00 74.19 111 VAL A CA 1
ATOM 765 C C . VAL A 1 111 ? -7.440 -6.504 -17.185 1.00 74.19 111 VAL A C 1
ATOM 767 O O . VAL A 1 111 ? -7.031 -7.641 -17.377 1.00 74.19 111 VAL A O 1
ATOM 770 N N . GLY A 1 112 ? -8.726 -6.246 -16.927 1.00 62.41 112 GLY A N 1
ATOM 771 C CA . GLY A 1 112 ? -9.768 -7.275 -17.020 1.00 62.41 112 GLY A CA 1
ATOM 772 C C . GLY A 1 112 ? -9.829 -8.292 -15.873 1.00 62.41 112 GLY A C 1
ATOM 773 O O . GLY A 1 112 ? -10.558 -9.271 -16.001 1.00 62.41 112 GLY A O 1
ATOM 774 N N . GLY A 1 113 ? -9.129 -8.073 -14.756 1.00 64.94 113 GLY A N 1
ATOM 775 C CA . GLY A 1 113 ? -9.190 -8.964 -13.596 1.00 64.94 113 GLY A CA 1
ATOM 776 C C . GLY A 1 113 ? -8.264 -8.552 -12.455 1.00 64.94 113 GLY A C 1
ATOM 777 O O . GLY A 1 113 ? -7.740 -7.434 -12.451 1.00 64.94 113 GLY A O 1
ATOM 778 N N . ALA A 1 114 ? -8.105 -9.465 -11.496 1.00 68.94 114 ALA A N 1
ATOM 779 C CA . ALA A 1 114 ? -7.227 -9.303 -10.346 1.00 68.94 114 ALA A CA 1
ATOM 780 C C . ALA A 1 114 ? -5.765 -9.083 -10.755 1.00 68.94 114 ALA A C 1
ATOM 782 O O . ALA A 1 114 ? -5.342 -9.510 -11.825 1.00 68.94 114 ALA A O 1
ATOM 783 N N . ILE A 1 115 ? -5.008 -8.436 -9.879 1.00 72.38 115 ILE A N 1
ATOM 784 C CA . ILE A 1 115 ? -3.554 -8.308 -9.941 1.00 72.38 115 ILE A CA 1
ATOM 785 C C . ILE A 1 115 ? -3.005 -9.059 -8.739 1.00 72.38 115 ILE A C 1
ATOM 787 O O . ILE A 1 115 ? -3.648 -9.035 -7.685 1.00 72.38 115 ILE A O 1
ATOM 791 N N . ASN A 1 116 ? -1.846 -9.678 -8.907 1.00 76.56 116 ASN A N 1
ATOM 792 C CA . ASN A 1 116 ? -1.029 -10.123 -7.798 1.00 76.56 116 ASN A CA 1
ATOM 793 C C . ASN A 1 116 ? 0.185 -9.191 -7.697 1.00 76.56 116 ASN A C 1
ATOM 795 O O . ASN A 1 116 ? 0.922 -9.022 -8.673 1.00 76.56 116 ASN A O 1
ATOM 799 N N . LEU A 1 117 ? 0.348 -8.507 -6.569 1.00 77.62 117 LEU A N 1
ATOM 800 C CA . LEU A 1 117 ? 1.536 -7.693 -6.319 1.00 77.62 117 LEU A CA 1
ATOM 801 C C . LEU A 1 117 ? 2.416 -8.472 -5.361 1.00 77.62 117 LEU A C 1
ATOM 803 O O . LEU A 1 117 ? 2.271 -8.320 -4.159 1.00 77.62 117 LEU A O 1
ATOM 807 N N . VAL A 1 118 ? 3.280 -9.314 -5.933 1.00 65.94 118 VAL A N 1
ATOM 808 C CA . VAL A 1 118 ? 4.108 -10.291 -5.204 1.00 65.94 118 VAL A CA 1
ATOM 809 C C . VAL A 1 118 ? 5.171 -9.608 -4.343 1.00 65.94 118 VAL A C 1
ATOM 811 O O . VAL A 1 118 ? 5.637 -10.208 -3.386 1.00 65.94 118 VAL A O 1
ATOM 814 N N . ASP A 1 119 ? 5.539 -8.365 -4.670 1.00 65.38 119 ASP A N 1
ATOM 815 C CA . ASP A 1 119 ? 6.431 -7.542 -3.854 1.00 65.38 119 ASP A CA 1
ATOM 816 C C . ASP A 1 119 ? 6.409 -6.079 -4.323 1.00 65.38 119 ASP A C 1
ATOM 818 O O . ASP A 1 119 ? 6.718 -5.782 -5.486 1.00 65.38 119 ASP A O 1
ATOM 822 N N . ILE A 1 120 ? 6.049 -5.144 -3.440 1.00 61.00 120 ILE A N 1
ATOM 823 C CA . ILE A 1 120 ? 6.308 -3.712 -3.639 1.00 61.00 120 ILE A CA 1
ATOM 824 C C . ILE A 1 120 ? 7.064 -3.208 -2.418 1.00 61.00 120 ILE A C 1
ATOM 826 O O . ILE A 1 120 ? 6.468 -2.840 -1.404 1.00 61.00 120 ILE A O 1
ATOM 830 N N . PHE A 1 121 ? 8.387 -3.179 -2.555 1.00 67.00 121 PHE A N 1
ATOM 831 C CA . PHE A 1 121 ? 9.286 -2.945 -1.433 1.00 67.00 121 PHE A CA 1
ATOM 832 C C . PHE A 1 121 ? 9.330 -1.497 -0.953 1.00 67.00 121 PHE A C 1
ATOM 834 O O . PHE A 1 121 ? 9.401 -1.273 0.242 1.00 67.00 121 PHE A O 1
ATOM 841 N N . ASP A 1 122 ? 9.236 -0.505 -1.836 1.00 85.75 122 ASP A N 1
ATOM 842 C CA . ASP A 1 122 ? 9.229 0.898 -1.415 1.00 85.75 122 ASP A CA 1
ATOM 843 C C . ASP A 1 122 ? 8.640 1.788 -2.511 1.00 85.75 122 ASP A C 1
ATOM 845 O O . ASP A 1 122 ? 9.020 1.694 -3.681 1.00 85.75 122 ASP A O 1
ATOM 849 N N . VAL A 1 123 ? 7.747 2.706 -2.154 1.00 88.81 123 VAL A N 1
ATOM 850 C CA . VAL A 1 123 ? 7.299 3.792 -3.036 1.00 88.81 123 VAL A CA 1
ATOM 851 C C . VAL A 1 123 ? 7.573 5.111 -2.342 1.00 88.81 123 VAL A C 1
ATOM 853 O O . VAL A 1 123 ? 7.066 5.339 -1.252 1.00 88.81 123 VAL A O 1
ATOM 856 N N . VAL A 1 124 ? 8.327 6.008 -2.975 1.00 92.19 124 VAL A N 1
ATOM 857 C CA . VAL A 1 124 ? 8.706 7.292 -2.372 1.00 92.19 124 VAL A CA 1
ATOM 858 C C . VAL A 1 124 ? 8.319 8.459 -3.269 1.00 92.19 124 VAL A C 1
ATOM 860 O O . VAL A 1 124 ? 8.512 8.442 -4.489 1.00 92.19 124 VAL A O 1
ATOM 863 N N . GLY A 1 125 ? 7.784 9.507 -2.642 1.00 88.94 125 GLY A N 1
ATOM 864 C CA . GLY A 1 125 ? 7.533 10.795 -3.272 1.00 88.94 125 GLY A CA 1
ATOM 865 C C . GLY A 1 125 ? 6.427 10.767 -4.324 1.00 88.94 125 GLY A C 1
ATOM 866 O O . GLY A 1 125 ? 6.463 11.573 -5.251 1.00 88.94 125 GLY A O 1
ATOM 867 N N . ALA A 1 126 ? 5.455 9.856 -4.242 1.00 90.94 126 ALA A N 1
ATOM 868 C CA . ALA A 1 126 ? 4.348 9.834 -5.199 1.00 90.94 126 ALA A CA 1
ATOM 869 C C . ALA A 1 126 ? 3.337 10.951 -4.903 1.00 90.94 126 ALA A C 1
ATOM 871 O O . ALA A 1 126 ? 2.928 11.145 -3.766 1.00 90.94 126 ALA A O 1
ATOM 872 N N . ASN A 1 127 ? 2.845 11.665 -5.919 1.00 92.50 127 ASN A N 1
ATOM 873 C CA . ASN A 1 127 ? 1.706 12.577 -5.722 1.00 92.50 127 ASN A CA 1
ATOM 874 C C . ASN A 1 127 ? 0.390 11.802 -5.521 1.00 92.50 127 ASN A C 1
ATOM 876 O O . ASN A 1 127 ? -0.507 12.220 -4.799 1.00 92.50 127 ASN A O 1
ATOM 880 N N . LEU A 1 128 ? 0.270 10.645 -6.156 1.00 92.19 128 LEU A N 1
ATOM 881 C CA . LEU A 1 128 ? -0.795 9.692 -5.888 1.00 92.19 128 LEU A CA 1
ATOM 882 C C . LEU A 1 128 ? -0.218 8.306 -6.101 1.00 92.19 128 LEU A C 1
ATOM 884 O O . LEU A 1 128 ? 0.219 8.000 -7.211 1.00 92.19 128 LEU A O 1
ATOM 888 N N . PHE A 1 129 ? -0.263 7.473 -5.072 1.00 92.81 129 PHE A N 1
ATOM 889 C CA . PHE A 1 129 ? -0.070 6.041 -5.211 1.00 92.81 129 PHE A CA 1
ATOM 890 C C . PHE A 1 129 ? -1.440 5.375 -5.288 1.00 92.81 129 PHE A C 1
ATOM 892 O O . PHE A 1 129 ? -2.248 5.467 -4.359 1.00 92.81 129 PHE A O 1
ATOM 899 N N . ARG A 1 130 ? -1.738 4.752 -6.429 1.00 91.69 130 ARG A N 1
ATOM 900 C CA . ARG A 1 130 ? -3.019 4.089 -6.652 1.00 91.69 130 ARG A CA 1
ATOM 901 C C . ARG A 1 130 ? -2.854 2.693 -7.225 1.00 91.69 130 ARG A C 1
ATOM 903 O O . ARG A 1 130 ? -2.310 2.526 -8.316 1.00 91.69 130 ARG A O 1
ATOM 910 N N . ILE A 1 131 ? -3.481 1.734 -6.557 1.00 88.81 131 ILE A N 1
ATOM 911 C CA . ILE A 1 131 ? -3.681 0.373 -7.053 1.00 88.81 131 ILE A CA 1
ATOM 912 C C . ILE A 1 131 ? -5.182 0.159 -7.244 1.00 88.81 131 ILE A C 1
ATOM 914 O O . ILE A 1 131 ? -5.978 0.403 -6.335 1.00 88.81 131 ILE A O 1
ATOM 918 N N . ASP A 1 132 ? -5.582 -0.243 -8.449 1.00 82.00 132 ASP A N 1
ATOM 919 C CA . ASP A 1 132 ? -6.985 -0.513 -8.785 1.00 82.00 132 ASP A CA 1
ATOM 920 C C . ASP A 1 132 ? -7.068 -1.568 -9.892 1.00 82.00 132 ASP A C 1
ATOM 922 O O . ASP A 1 132 ? -6.257 -1.574 -10.819 1.00 82.00 132 ASP A O 1
ATOM 926 N N . SER A 1 133 ? -8.086 -2.417 -9.872 1.00 68.62 133 SER A N 1
ATOM 927 C CA . SER A 1 133 ? -8.383 -3.327 -10.978 1.00 68.62 133 SER A CA 1
ATOM 928 C C . SER A 1 133 ? -9.546 -2.781 -11.813 1.00 68.62 133 SER A C 1
ATOM 930 O O . SER A 1 133 ? -10.505 -2.197 -11.311 1.00 68.62 133 SER A O 1
ATOM 932 N N . SER A 1 134 ? -9.457 -2.917 -13.138 1.00 55.38 134 SER A N 1
ATOM 933 C CA . SER A 1 134 ? -10.466 -2.367 -14.063 1.00 55.38 134 SER A CA 1
ATOM 934 C C . SER A 1 134 ? -11.693 -3.270 -14.281 1.00 55.38 134 SER A C 1
ATOM 936 O O . SER A 1 134 ? -12.633 -2.863 -14.964 1.00 55.38 134 SER A O 1
ATOM 938 N N . GLY A 1 135 ? -11.694 -4.484 -13.718 1.00 51.94 135 GLY A N 1
ATOM 939 C CA . GLY A 1 135 ? -12.789 -5.459 -13.786 1.00 51.94 135 GLY A CA 1
ATOM 940 C C . GLY A 1 135 ? -13.395 -5.712 -12.405 1.00 51.94 135 GLY A C 1
ATOM 941 O O . GLY A 1 135 ? -12.786 -5.375 -11.400 1.00 51.94 135 GLY A O 1
ATOM 942 N N . GLY A 1 136 ? -14.584 -6.319 -12.328 1.00 47.69 136 GLY A N 1
ATOM 943 C CA . GLY A 1 136 ? -15.295 -6.597 -11.064 1.00 47.69 136 GLY A CA 1
ATOM 944 C C . GLY A 1 136 ? -14.577 -7.519 -10.060 1.00 47.69 136 GLY A C 1
ATOM 945 O O . GLY A 1 136 ? -15.178 -7.887 -9.057 1.00 47.69 136 GLY A O 1
ATOM 946 N N . SER A 1 137 ? -13.324 -7.887 -10.321 1.00 50.47 137 SER A N 1
ATOM 947 C CA . SER A 1 137 ? -12.413 -8.559 -9.398 1.00 50.47 137 SER A CA 1
ATOM 948 C C . SER A 1 137 ? -11.384 -7.535 -8.938 1.00 50.47 137 SER A C 1
ATOM 950 O O . SER A 1 137 ? -10.619 -7.052 -9.769 1.00 50.47 137 SER A O 1
ATOM 952 N N . THR A 1 138 ? -11.387 -7.180 -7.652 1.00 58.78 138 THR A N 1
ATOM 953 C CA . THR A 1 138 ? -10.323 -6.426 -6.961 1.00 58.78 138 THR A CA 1
ATOM 954 C C . THR A 1 138 ? -8.966 -7.131 -7.129 1.00 58.78 138 THR A C 1
ATOM 956 O O . THR A 1 138 ? -8.941 -8.314 -7.474 1.00 58.78 138 THR A O 1
ATOM 959 N N . ALA A 1 139 ? -7.832 -6.429 -6.965 1.00 58.56 139 ALA A N 1
ATOM 960 C CA . ALA A 1 139 ? -6.534 -7.115 -6.855 1.00 58.56 139 ALA A CA 1
ATOM 961 C C . ALA A 1 139 ? -6.648 -8.253 -5.823 1.00 58.56 139 ALA A C 1
ATOM 963 O O . ALA A 1 139 ? -7.386 -8.076 -4.861 1.00 58.56 139 ALA A O 1
ATOM 964 N N . VAL A 1 140 ? -6.059 -9.428 -6.060 1.00 72.25 140 VAL A N 1
ATOM 965 C CA . VAL A 1 140 ? -6.249 -10.558 -5.127 1.00 72.25 140 VAL A CA 1
ATOM 966 C C . VAL A 1 140 ? -5.454 -10.281 -3.866 1.00 72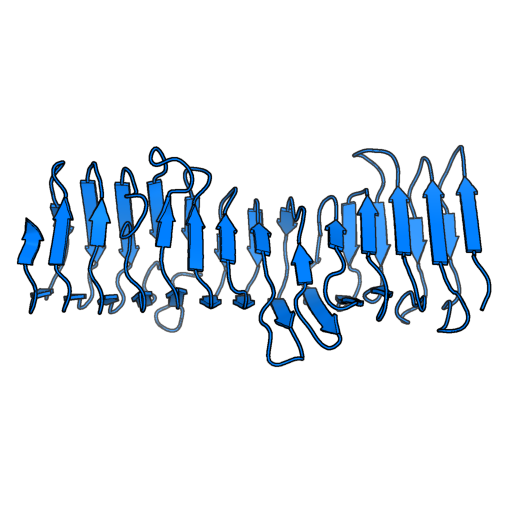.25 140 VAL A C 1
ATOM 968 O O . VAL A 1 140 ? -6.040 -10.196 -2.797 1.00 72.25 140 VAL A O 1
ATOM 971 N N . GLU A 1 141 ? -4.170 -10.011 -4.034 1.00 80.38 141 GLU A N 1
ATOM 972 C CA . GLU A 1 141 ? -3.242 -9.786 -2.940 1.00 80.38 141 GLU A CA 1
ATOM 973 C C . GLU A 1 141 ? -2.358 -8.597 -3.307 1.00 80.38 141 GLU A C 1
ATOM 975 O O . GLU A 1 141 ? -1.928 -8.442 -4.462 1.00 80.38 141 GLU A O 1
ATOM 980 N N . VAL A 1 142 ? -2.171 -7.704 -2.343 1.00 86.06 142 VAL A N 1
ATOM 981 C CA . VAL A 1 142 ? -1.349 -6.510 -2.488 1.00 86.06 142 VAL A CA 1
ATOM 982 C C . VAL A 1 142 ? -0.390 -6.437 -1.321 1.00 86.06 142 VAL A C 1
ATOM 984 O O . VAL A 1 142 ? -0.796 -6.023 -0.242 1.00 86.06 142 VAL A O 1
ATOM 987 N N . LEU A 1 143 ? 0.869 -6.787 -1.565 1.00 88.06 143 LEU A N 1
ATOM 988 C CA . LEU A 1 143 ? 1.934 -6.687 -0.579 1.00 88.06 143 LEU A CA 1
ATOM 989 C C . LEU A 1 143 ? 2.559 -5.289 -0.663 1.00 88.06 143 LEU A C 1
ATOM 991 O O . LEU A 1 143 ? 3.022 -4.867 -1.728 1.00 88.06 143 LEU A O 1
ATOM 995 N N . LEU A 1 144 ? 2.528 -4.545 0.442 1.00 89.62 144 LEU A N 1
ATOM 996 C CA . LEU A 1 144 ? 3.125 -3.215 0.568 1.00 89.62 144 LEU A CA 1
ATOM 997 C C . LEU A 1 144 ? 4.105 -3.207 1.732 1.00 89.62 144 LEU A C 1
ATOM 999 O O . LEU A 1 144 ? 3.697 -3.422 2.867 1.00 89.62 144 LEU A O 1
ATOM 1003 N N . SER A 1 145 ? 5.362 -2.880 1.461 1.00 89.31 145 SER A N 1
ATOM 1004 C CA . SER A 1 145 ? 6.355 -2.622 2.504 1.00 89.31 145 SER A CA 1
ATOM 1005 C C . SER A 1 145 ? 6.266 -1.165 2.965 1.00 89.31 145 SER A C 1
ATOM 1007 O O . SER A 1 145 ? 5.483 -0.881 3.859 1.00 89.31 145 SER A O 1
ATOM 1009 N N . SER A 1 146 ? 6.957 -0.206 2.335 1.00 92.12 146 SER A N 1
ATOM 1010 C CA . SER A 1 146 ? 6.803 1.221 2.680 1.00 92.12 146 SER A CA 1
ATOM 1011 C C . SER A 1 146 ? 6.217 2.048 1.540 1.00 92.12 146 SER A C 1
ATOM 1013 O O . SER A 1 146 ? 6.593 1.905 0.374 1.00 92.12 146 SER A O 1
ATOM 1015 N N . VAL A 1 147 ? 5.307 2.968 1.860 1.00 93.44 147 VAL A N 1
ATOM 1016 C CA . VAL A 1 147 ? 4.757 3.919 0.878 1.00 93.44 147 VAL A CA 1
ATOM 1017 C C . VAL A 1 147 ? 4.751 5.329 1.453 1.00 93.44 147 VAL A C 1
ATOM 1019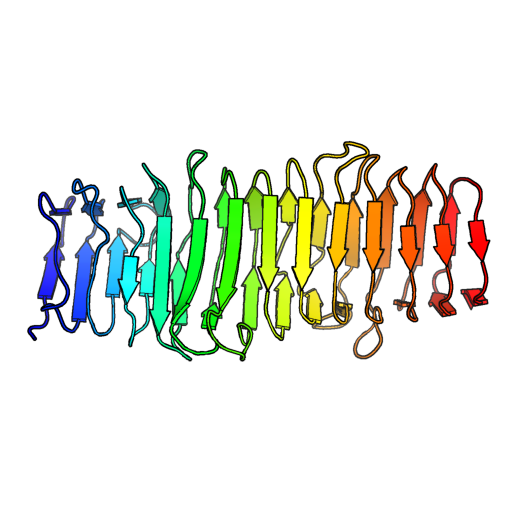 O O . VAL A 1 147 ? 3.996 5.617 2.375 1.00 93.44 147 VAL A O 1
ATOM 1022 N N . ASP A 1 148 ? 5.514 6.234 0.844 1.00 95.75 148 ASP A N 1
ATOM 1023 C CA . ASP A 1 148 ? 5.472 7.681 1.057 1.00 95.75 148 ASP A CA 1
ATOM 1024 C C . ASP A 1 148 ? 4.863 8.385 -0.167 1.00 95.75 148 ASP A C 1
ATOM 1026 O O . ASP A 1 148 ? 5.424 8.401 -1.273 1.00 95.75 148 ASP A O 1
ATOM 1030 N N . ALA A 1 149 ? 3.682 8.970 0.024 1.00 94.50 149 ALA A N 1
ATOM 1031 C CA . ALA A 1 149 ? 2.942 9.658 -1.024 1.00 94.50 149 ALA A CA 1
ATOM 1032 C C . ALA A 1 149 ? 2.181 10.884 -0.497 1.00 94.50 149 ALA A C 1
ATOM 1034 O O . ALA A 1 149 ? 2.021 11.096 0.699 1.00 94.50 149 ALA A O 1
ATOM 1035 N N . LEU A 1 150 ? 1.626 11.702 -1.391 1.00 95.19 150 LEU A N 1
ATOM 1036 C CA . LEU A 1 150 ? 0.611 12.679 -1.006 1.00 95.19 150 LEU A CA 1
ATOM 1037 C C . LEU A 1 150 ? -0.712 11.963 -0.700 1.00 95.19 150 LEU A C 1
ATOM 1039 O O . LEU A 1 150 ? -1.216 12.091 0.408 1.00 95.19 150 LEU A O 1
ATOM 1043 N N . ASP A 1 151 ? -1.246 11.164 -1.621 1.00 96.44 151 ASP A N 1
ATOM 1044 C CA . ASP A 1 151 ? -2.416 10.312 -1.371 1.00 96.44 151 ASP A CA 1
ATOM 1045 C C . ASP A 1 151 ? -2.101 8.836 -1.656 1.00 96.44 151 ASP A C 1
ATOM 1047 O O . ASP A 1 151 ? -1.470 8.507 -2.664 1.00 96.44 151 ASP A O 1
ATOM 1051 N N . ILE A 1 152 ? -2.615 7.945 -0.805 1.00 96.50 152 ILE A N 1
ATOM 1052 C CA . ILE A 1 152 ? -2.540 6.484 -0.948 1.00 96.50 152 ILE A CA 1
ATOM 1053 C C . ILE A 1 152 ? -3.956 5.936 -1.147 1.00 96.50 152 ILE A C 1
ATOM 1055 O O . ILE A 1 152 ? -4.842 6.140 -0.312 1.00 96.50 152 ILE A O 1
ATOM 1059 N N . ASN A 1 153 ? -4.190 5.232 -2.255 1.00 94.25 153 ASN A N 1
ATOM 1060 C CA . ASN A 1 153 ? -5.481 4.622 -2.574 1.00 94.25 153 ASN A CA 1
ATOM 1061 C C . ASN A 1 153 ? -5.308 3.208 -3.134 1.00 94.25 153 ASN A C 1
ATOM 1063 O O . ASN A 1 153 ? -4.964 3.029 -4.302 1.00 94.25 153 ASN A O 1
ATOM 1067 N N . VAL A 1 154 ? -5.598 2.211 -2.310 1.00 92.31 154 VAL A N 1
ATOM 1068 C CA . VAL A 1 154 ? -5.413 0.799 -2.642 1.00 92.31 154 VAL A CA 1
ATOM 1069 C C . VAL A 1 154 ? -6.759 0.099 -2.600 1.00 92.31 154 VAL A C 1
ATOM 1071 O O . VAL A 1 154 ? -7.534 0.263 -1.654 1.00 92.31 154 VAL A O 1
ATOM 1074 N N . ARG A 1 155 ? -7.059 -0.666 -3.651 1.00 89.62 155 ARG A N 1
ATOM 1075 C CA . ARG A 1 155 ? -8.281 -1.465 -3.756 1.00 89.62 155 ARG A CA 1
ATOM 1076 C C . ARG A 1 155 ? -7.936 -2.907 -4.124 1.00 89.62 155 ARG A C 1
ATOM 1078 O O . ARG A 1 155 ? -7.550 -3.169 -5.265 1.00 89.62 155 ARG A O 1
ATOM 1085 N N . ALA A 1 156 ? -8.121 -3.820 -3.179 1.00 86.69 156 ALA A N 1
ATOM 1086 C CA . ALA A 1 156 ? -7.807 -5.242 -3.295 1.00 86.69 156 ALA A CA 1
ATOM 1087 C C . ALA A 1 156 ? -8.819 -6.101 -2.510 1.00 86.69 156 ALA A C 1
ATOM 1089 O O . ALA A 1 156 ? -9.708 -5.560 -1.854 1.00 86.69 156 ALA A O 1
ATOM 1090 N N . LEU A 1 157 ? -8.749 -7.426 -2.643 1.00 87.06 157 LEU A N 1
ATOM 1091 C CA . LEU A 1 157 ? -9.394 -8.357 -1.721 1.00 87.06 157 LEU A CA 1
ATOM 1092 C C . LEU A 1 157 ? -8.616 -8.345 -0.417 1.00 87.06 157 LEU A C 1
ATOM 1094 O O . LEU A 1 157 ? -9.199 -7.964 0.590 1.00 87.06 157 LEU A O 1
ATOM 1098 N N . ASP A 1 158 ? -7.320 -8.636 -0.494 1.00 87.94 158 ASP A N 1
ATOM 1099 C CA . ASP A 1 158 ? -6.404 -8.648 0.637 1.00 87.94 158 ASP A CA 1
ATOM 1100 C C . ASP A 1 158 ? -5.234 -7.678 0.365 1.00 87.94 158 ASP A C 1
ATOM 1102 O O . ASP A 1 158 ? -4.770 -7.520 -0.772 1.00 87.94 158 ASP A O 1
ATOM 1106 N N . ILE A 1 159 ? -4.843 -6.930 1.395 1.00 92.44 159 ILE A N 1
ATOM 1107 C CA . ILE A 1 159 ? -3.780 -5.921 1.388 1.00 92.44 159 ILE A CA 1
ATOM 1108 C C . ILE A 1 159 ? -2.878 -6.232 2.575 1.00 92.44 159 ILE A C 1
ATOM 1110 O O . ILE A 1 159 ? -3.253 -5.939 3.708 1.00 92.44 159 ILE A O 1
ATOM 1114 N N . ASP A 1 160 ? -1.696 -6.764 2.319 1.00 92.38 160 ASP A N 1
ATOM 1115 C CA . ASP A 1 160 ? -0.756 -7.132 3.367 1.00 92.38 160 ASP A CA 1
ATOM 1116 C C . ASP A 1 160 ? 0.292 -6.041 3.535 1.00 92.38 160 ASP A C 1
ATOM 1118 O O . ASP A 1 160 ? 0.902 -5.558 2.575 1.00 92.38 160 ASP A O 1
ATOM 1122 N N . LEU A 1 161 ? 0.441 -5.600 4.777 1.00 94.62 161 LEU A N 1
ATOM 1123 C CA . LEU A 1 161 ? 1.311 -4.505 5.160 1.00 94.62 161 LEU A CA 1
ATOM 1124 C C . LEU A 1 161 ? 2.548 -5.070 5.856 1.00 94.62 161 LEU A C 1
ATOM 1126 O O . LEU A 1 161 ? 2.491 -5.477 7.016 1.00 94.62 161 LEU A O 1
ATOM 1130 N N . PHE A 1 162 ? 3.658 -5.019 5.131 1.00 92.81 162 PHE A N 1
ATOM 1131 C CA . PHE A 1 162 ? 5.020 -5.302 5.578 1.00 92.81 162 PHE A CA 1
ATOM 1132 C C . PHE A 1 162 ? 5.759 -4.012 5.962 1.00 92.81 162 PHE A C 1
ATOM 1134 O O . PHE A 1 162 ? 6.985 -3.990 5.956 1.00 92.81 162 PHE A O 1
ATOM 1141 N N . GLY A 1 163 ? 5.030 -2.917 6.197 1.00 93.94 163 GLY A N 1
ATOM 1142 C CA . GLY A 1 163 ? 5.598 -1.668 6.684 1.00 93.94 163 GLY A CA 1
ATOM 1143 C C . GLY A 1 163 ? 4.679 -0.459 6.626 1.00 93.94 163 GLY A C 1
ATOM 1144 O O . GLY A 1 163 ? 3.462 -0.546 6.424 1.00 93.94 163 GLY A O 1
ATOM 1145 N N . ASP A 1 164 ? 5.285 0.690 6.913 1.00 96.56 164 ASP A N 1
ATOM 1146 C CA . ASP A 1 164 ? 4.578 1.936 7.171 1.00 96.56 164 ASP A CA 1
ATOM 1147 C C . ASP A 1 164 ? 3.981 2.555 5.901 1.00 96.56 164 ASP A C 1
ATOM 1149 O O . ASP A 1 164 ? 4.612 2.676 4.849 1.00 96.56 164 ASP A O 1
ATOM 1153 N N . LEU A 1 165 ? 2.764 3.082 6.038 1.00 97.38 165 LEU A N 1
ATOM 1154 C CA . LEU A 1 165 ? 2.127 3.891 5.002 1.00 97.38 165 LEU A CA 1
ATOM 1155 C C . LEU A 1 165 ? 2.086 5.345 5.457 1.00 97.38 165 LEU A C 1
ATOM 1157 O O . LEU A 1 165 ? 1.373 5.686 6.398 1.00 97.38 165 LEU A O 1
ATOM 1161 N N . THR A 1 166 ? 2.791 6.229 4.766 1.00 97.38 166 THR A N 1
ATOM 1162 C CA . THR A 1 166 ? 2.831 7.663 5.055 1.00 97.38 166 THR A CA 1
ATOM 1163 C C . THR A 1 166 ? 2.219 8.458 3.908 1.00 97.38 166 THR A C 1
ATOM 1165 O O . THR A 1 166 ? 2.754 8.525 2.808 1.00 97.38 166 THR A O 1
ATOM 1168 N N . ALA A 1 167 ? 1.080 9.099 4.171 1.00 97.31 167 ALA A N 1
ATOM 1169 C CA . ALA A 1 167 ? 0.441 10.014 3.236 1.00 97.31 167 ALA A CA 1
ATOM 1170 C C . ALA A 1 167 ? 0.473 11.459 3.754 1.00 97.31 167 ALA A C 1
ATOM 1172 O O . ALA A 1 167 ? 0.038 11.724 4.874 1.00 97.31 167 ALA A O 1
ATOM 1173 N N . ALA A 1 168 ? 0.868 12.430 2.927 1.00 96.25 168 ALA A N 1
ATOM 1174 C CA . ALA A 1 168 ? 0.743 13.860 3.246 1.00 96.25 168 ALA A CA 1
ATOM 1175 C C . ALA A 1 168 ? -0.703 14.398 3.125 1.00 96.25 168 ALA A C 1
ATOM 1177 O O . ALA A 1 168 ? -0.994 15.530 3.517 1.00 96.25 168 ALA A O 1
ATOM 1178 N N . ALA A 1 169 ? -1.629 13.590 2.614 1.00 97.06 169 ALA A N 1
ATOM 1179 C CA . ALA A 1 169 ? -3.063 13.832 2.566 1.00 97.06 169 ALA A CA 1
ATOM 1180 C C . ALA A 1 169 ? -3.818 12.606 3.101 1.00 97.06 169 ALA A C 1
ATOM 1182 O O . ALA A 1 169 ? -3.885 12.457 4.321 1.00 97.06 169 ALA A O 1
ATOM 1183 N N . ASN A 1 170 ? -4.410 11.759 2.252 1.00 97.50 170 ASN A N 1
ATOM 1184 C CA . ASN A 1 170 ? -5.291 10.667 2.684 1.00 97.50 170 ASN A CA 1
ATOM 1185 C C . ASN A 1 170 ? -4.680 9.278 2.486 1.00 97.50 170 ASN A C 1
ATOM 1187 O O . ASN A 1 170 ? -3.962 9.036 1.519 1.00 97.50 170 ASN A O 1
ATOM 1191 N N . VAL A 1 171 ? -5.103 8.340 3.337 1.00 97.94 171 VAL A N 1
ATOM 1192 C CA . VAL A 1 171 ? -4.932 6.897 3.124 1.00 97.94 171 VAL A CA 1
ATOM 1193 C C . VAL A 1 171 ? -6.306 6.249 2.976 1.00 97.94 171 VAL A C 1
ATOM 1195 O O . VAL A 1 171 ? -7.207 6.474 3.789 1.00 97.94 171 VAL A O 1
ATOM 1198 N N . SER A 1 172 ? -6.484 5.449 1.928 1.00 96.62 172 SER A N 1
ATOM 1199 C CA . SER A 1 172 ? -7.695 4.670 1.676 1.00 96.62 172 SER A CA 1
ATOM 1200 C C . SER A 1 172 ? -7.323 3.251 1.263 1.00 96.62 172 SER A C 1
ATOM 1202 O O . SER A 1 172 ? -6.868 3.045 0.139 1.00 96.62 172 SER A O 1
ATOM 1204 N N . LEU A 1 173 ? -7.581 2.286 2.141 1.00 95.56 173 LEU A N 1
ATOM 1205 C CA . LEU A 1 173 ? -7.419 0.855 1.889 1.00 95.56 173 LEU A CA 1
ATOM 1206 C C . LEU A 1 173 ? -8.810 0.226 1.779 1.00 95.56 173 LEU A C 1
ATOM 1208 O O . LEU A 1 173 ? -9.595 0.253 2.728 1.00 95.56 173 LEU A O 1
ATOM 1212 N N . ILE A 1 174 ? -9.161 -0.276 0.600 1.00 92.69 174 ILE A N 1
ATOM 1213 C CA . ILE A 1 174 ? -10.455 -0.910 0.334 1.00 92.69 174 ILE A CA 1
ATOM 1214 C C . ILE A 1 174 ? -10.198 -2.374 -0.008 1.00 92.69 174 ILE A C 1
ATOM 1216 O O . ILE A 1 174 ? -9.900 -2.695 -1.154 1.00 92.69 174 ILE A O 1
ATOM 1220 N N . GLY A 1 175 ? -10.317 -3.213 1.009 1.00 90.81 175 GLY A N 1
ATOM 1221 C CA . GLY A 1 175 ? -9.971 -4.630 1.040 1.00 90.81 175 GLY A CA 1
ATOM 1222 C C . GLY A 1 175 ? -9.798 -5.041 2.500 1.00 90.81 175 GLY A C 1
ATOM 1223 O O . GLY A 1 175 ? -9.815 -4.165 3.376 1.00 90.81 175 GLY A O 1
ATOM 1224 N N . ASN A 1 176 ? -9.673 -6.336 2.761 1.00 93.19 176 ASN A N 1
ATOM 1225 C CA . ASN A 1 176 ? -9.113 -6.815 4.017 1.00 93.19 176 ASN A CA 1
ATOM 1226 C C . ASN A 1 176 ? -7.655 -6.368 4.104 1.00 93.19 176 ASN A C 1
ATOM 1228 O O . ASN A 1 176 ? -6.988 -6.216 3.082 1.00 93.19 176 ASN A O 1
ATOM 1232 N N . VAL A 1 177 ? -7.193 -6.117 5.318 1.00 95.94 177 VAL A N 1
ATOM 1233 C CA . VAL A 1 177 ? -5.840 -5.663 5.605 1.00 95.94 177 VAL A CA 1
ATOM 1234 C C . VAL A 1 177 ? -5.188 -6.672 6.540 1.00 95.94 177 VAL A C 1
ATOM 1236 O O . VAL A 1 177 ? -5.648 -6.825 7.674 1.00 95.94 177 VAL A O 1
ATOM 1239 N N . GLY A 1 178 ? -4.140 -7.336 6.062 1.00 96.12 178 GLY A N 1
ATOM 1240 C CA . GLY A 1 178 ? -3.216 -8.115 6.875 1.00 96.12 178 GLY A CA 1
ATOM 1241 C C . GLY A 1 178 ? -2.083 -7.222 7.370 1.00 96.12 178 GLY A C 1
ATOM 1242 O O . GLY A 1 178 ? -1.551 -6.393 6.632 1.00 96.12 178 GLY A O 1
ATOM 1243 N N . VAL A 1 179 ? -1.744 -7.339 8.646 1.00 97.25 179 VAL A N 1
ATOM 1244 C CA . VAL A 1 179 ? -0.621 -6.632 9.265 1.00 97.25 179 VAL A CA 1
ATOM 1245 C C . VAL A 1 179 ? 0.454 -7.673 9.561 1.00 97.25 179 VAL A C 1
ATOM 1247 O O . VAL A 1 179 ? 0.248 -8.499 10.446 1.00 97.25 179 VAL A O 1
ATOM 1250 N N . ASP A 1 180 ? 1.541 -7.661 8.788 1.00 94.00 180 ASP A N 1
ATOM 1251 C CA . ASP A 1 180 ? 2.613 -8.676 8.822 1.00 94.00 180 ASP A CA 1
ATOM 1252 C C . ASP A 1 180 ? 3.792 -8.244 9.714 1.00 94.00 180 ASP A C 1
ATOM 1254 O O . ASP A 1 180 ? 4.536 -9.053 10.258 1.00 94.00 180 ASP A O 1
ATOM 1258 N N . GLU A 1 181 ? 3.909 -6.939 9.970 1.00 94.81 181 GLU A N 1
ATOM 1259 C CA . GLU A 1 181 ? 4.823 -6.390 10.968 1.00 94.81 181 GLU A CA 1
ATOM 1260 C C . GLU A 1 181 ? 4.169 -5.296 11.818 1.00 94.81 181 GLU A C 1
ATOM 1262 O O . GLU A 1 181 ? 2.984 -4.995 11.707 1.00 94.81 181 GLU A O 1
ATOM 1267 N N . ASN A 1 182 ? 4.934 -4.658 12.705 1.00 97.00 182 ASN A N 1
ATOM 1268 C CA . ASN A 1 182 ? 4.415 -3.496 13.420 1.00 97.00 182 ASN A CA 1
ATOM 1269 C C . ASN A 1 182 ? 4.277 -2.309 12.464 1.00 97.00 182 ASN A C 1
ATOM 1271 O O . ASN A 1 182 ? 5.272 -1.675 12.131 1.00 97.00 182 ASN A O 1
ATOM 1275 N N . VAL A 1 183 ? 3.041 -1.974 12.100 1.00 97.69 183 VAL A N 1
ATOM 1276 C CA . VAL A 1 183 ? 2.747 -0.974 11.068 1.00 97.69 183 VAL A CA 1
ATOM 1277 C C . VAL A 1 183 ? 2.200 0.321 11.664 1.00 97.69 183 VAL A C 1
ATOM 1279 O O . VAL A 1 183 ? 1.321 0.335 12.538 1.00 97.69 183 VAL A O 1
ATOM 1282 N N . VAL A 1 184 ? 2.659 1.442 11.117 1.00 97.94 184 VAL A N 1
ATOM 1283 C CA . VAL A 1 184 ? 2.099 2.775 11.308 1.00 97.94 184 VAL A CA 1
ATOM 1284 C C . VAL A 1 184 ? 1.521 3.288 9.990 1.00 97.94 184 VAL A C 1
ATOM 1286 O O . VAL A 1 184 ? 2.218 3.511 9.004 1.00 97.94 184 VAL A O 1
ATOM 1289 N N . ILE A 1 185 ? 0.220 3.577 9.994 1.00 98.38 185 ILE A N 1
ATOM 1290 C CA . ILE A 1 185 ? -0.449 4.283 8.900 1.00 98.38 185 ILE A CA 1
ATOM 1291 C C . ILE A 1 185 ? -0.615 5.743 9.302 1.00 98.38 185 ILE A C 1
ATOM 1293 O O . ILE A 1 185 ? -1.375 6.061 10.217 1.00 98.38 185 ILE A O 1
ATOM 1297 N N . THR A 1 186 ? 0.052 6.646 8.596 1.00 98.00 186 THR A N 1
ATOM 1298 C CA . THR A 1 186 ? 0.016 8.090 8.823 1.00 98.00 186 THR A CA 1
ATOM 1299 C C . THR A 1 186 ? -0.695 8.809 7.680 1.00 98.00 186 THR A C 1
ATOM 1301 O O . THR A 1 186 ? -0.443 8.560 6.506 1.00 98.00 186 THR A O 1
ATOM 1304 N N . SER A 1 187 ? -1.572 9.751 8.024 1.00 96.69 187 SER A N 1
ATOM 1305 C CA . SER A 1 187 ? -2.149 10.717 7.077 1.00 96.69 187 SER A CA 1
ATOM 1306 C C . SER A 1 187 ? -1.662 12.133 7.392 1.00 96.69 187 SER A C 1
ATOM 1308 O O . SER A 1 187 ? -1.187 12.396 8.497 1.00 96.69 187 SER A O 1
ATOM 1310 N N . GLY A 1 188 ? -1.848 13.084 6.471 1.00 92.50 188 GLY A N 1
ATOM 1311 C CA . GLY A 1 188 ? -1.209 14.408 6.546 1.00 92.50 188 GLY A CA 1
ATOM 1312 C C . GLY A 1 188 ? -1.685 15.332 7.661 1.00 92.50 188 GLY A C 1
ATOM 1313 O O . GLY A 1 188 ? -1.326 16.505 7.708 1.00 92.50 188 GLY A O 1
ATOM 1314 N N . GLY A 1 189 ? -2.566 14.836 8.522 1.00 87.94 189 GLY A N 1
ATOM 1315 C CA . GLY A 1 189 ? -2.915 15.496 9.762 1.00 87.94 189 GLY A CA 1
ATOM 1316 C C . GLY A 1 189 ? -3.798 16.728 9.643 1.00 87.94 189 GLY A C 1
ATOM 1317 O O . GLY A 1 189 ? -4.080 17.296 10.686 1.00 87.94 189 GLY A O 1
ATOM 1318 N N . ALA A 1 190 ? -4.266 17.139 8.459 1.00 92.56 190 ALA A N 1
ATOM 1319 C CA . ALA A 1 190 ? -5.276 18.192 8.310 1.00 92.56 190 ALA A CA 1
ATOM 1320 C C . ALA A 1 190 ? -6.699 17.659 8.572 1.00 92.56 190 ALA A C 1
ATOM 1322 O O . ALA A 1 190 ? -6.975 16.480 8.375 1.00 92.56 190 ALA A O 1
ATOM 1323 N N . SER A 1 191 ? -7.645 18.520 8.966 1.00 91.44 191 SER A N 1
ATOM 1324 C CA . SER A 1 191 ? -9.008 18.094 9.351 1.00 91.44 191 SER A CA 1
ATOM 1325 C C . SER A 1 191 ? -9.833 17.514 8.195 1.00 91.44 191 SER A C 1
ATOM 1327 O O . SER A 1 191 ? -10.809 16.792 8.409 1.00 91.44 191 SER A O 1
ATOM 1329 N N . THR A 1 192 ? -9.442 17.822 6.959 1.00 93.12 192 THR A N 1
ATOM 1330 C CA . THR A 1 192 ? -10.004 17.248 5.733 1.00 93.12 192 THR A CA 1
ATOM 1331 C C . THR A 1 192 ? -9.451 15.865 5.419 1.00 93.12 192 THR A C 1
ATOM 1333 O O . THR A 1 192 ? -10.097 15.120 4.680 1.00 93.12 192 THR A O 1
ATOM 1336 N N . ASN A 1 193 ? -8.285 15.528 5.971 1.00 95.69 193 ASN A N 1
ATOM 1337 C CA . ASN A 1 193 ? -7.596 14.279 5.698 1.00 95.69 193 ASN A CA 1
ATOM 1338 C C . ASN A 1 193 ? -8.267 13.128 6.439 1.00 95.69 193 ASN A C 1
ATOM 1340 O O . ASN A 1 193 ? -9.010 13.314 7.414 1.00 95.69 193 ASN A O 1
ATOM 1344 N N . ARG A 1 194 ? -8.014 11.913 5.966 1.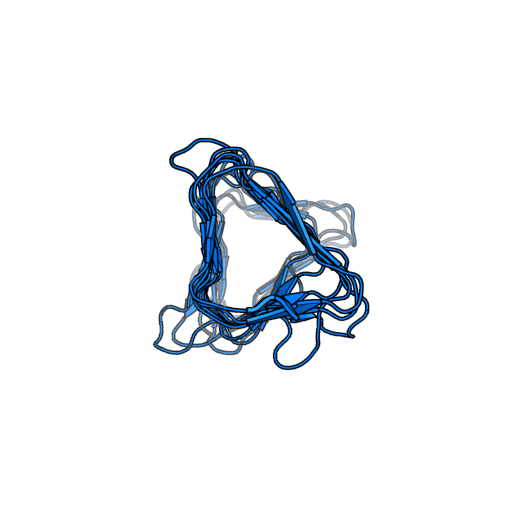00 95.62 194 ARG A N 1
ATOM 1345 C CA . ARG A 1 194 ? -8.506 10.708 6.621 1.00 95.62 194 ARG A CA 1
ATOM 1346 C C . ARG A 1 194 ? -7.601 9.509 6.404 1.00 95.62 194 ARG A C 1
ATOM 1348 O O . ARG A 1 194 ? -6.947 9.399 5.368 1.00 95.62 194 ARG A O 1
ATOM 1355 N N . ILE A 1 195 ? -7.701 8.584 7.346 1.00 97.44 195 ILE A N 1
ATOM 1356 C CA . ILE A 1 195 ? -7.377 7.175 7.162 1.00 97.44 195 ILE A CA 1
ATOM 1357 C C . ILE A 1 195 ? -8.709 6.434 7.066 1.00 97.44 195 ILE A C 1
ATOM 1359 O O . ILE A 1 195 ? -9.569 6.567 7.941 1.00 97.44 195 ILE A O 1
ATOM 1363 N N . GLN A 1 196 ? -8.906 5.695 5.982 1.00 96.12 196 GLN A N 1
ATOM 1364 C CA . GLN A 1 196 ? -10.087 4.871 5.770 1.00 96.12 196 GLN A CA 1
ATOM 1365 C C . GLN A 1 196 ? -9.660 3.441 5.459 1.00 96.12 196 GLN A C 1
ATOM 1367 O O . GLN A 1 196 ? -8.950 3.219 4.481 1.00 96.12 196 GLN A O 1
ATOM 1372 N N . ILE A 1 197 ? -10.156 2.492 6.252 1.00 96.38 197 ILE A N 1
ATOM 1373 C CA . ILE A 1 197 ? -9.982 1.058 6.016 1.00 96.38 197 ILE A CA 1
ATOM 1374 C C . ILE A 1 197 ? -11.366 0.423 5.860 1.00 96.38 197 ILE A C 1
ATOM 1376 O O . ILE A 1 197 ? -12.252 0.588 6.705 1.00 96.38 197 ILE A O 1
ATOM 1380 N N . GLY A 1 198 ? -11.577 -0.197 4.701 1.00 93.00 198 GLY A N 1
ATOM 1381 C CA . GLY A 1 198 ? -12.880 -0.667 4.241 1.00 93.00 198 GLY A CA 1
ATOM 1382 C C . GLY A 1 198 ? -13.246 -2.089 4.667 1.00 93.00 198 GLY A C 1
ATOM 1383 O O . GLY A 1 198 ? -14.427 -2.340 4.896 1.00 93.00 198 GLY A O 1
ATOM 1384 N N . GLY A 1 199 ? -12.271 -2.999 4.721 1.00 92.88 199 GLY A N 1
ATOM 1385 C CA . GLY A 1 199 ? -12.471 -4.408 5.068 1.00 92.88 199 GLY A CA 1
ATOM 1386 C C . GLY A 1 199 ? -12.004 -4.745 6.479 1.00 92.88 199 GLY A C 1
ATOM 1387 O O . GLY A 1 199 ? -11.869 -3.852 7.321 1.00 92.88 199 GLY A O 1
ATOM 1388 N N . LEU A 1 200 ? -11.818 -6.044 6.721 1.00 94.94 200 LEU A N 1
ATOM 1389 C CA . LEU A 1 200 ? -11.276 -6.569 7.974 1.00 94.94 200 LEU A CA 1
ATOM 1390 C C . LEU A 1 200 ? -9.844 -6.071 8.188 1.00 94.94 200 LEU A C 1
ATOM 1392 O O . LEU A 1 200 ? -9.154 -5.745 7.226 1.00 94.94 200 LEU A O 1
ATOM 1396 N N . ILE A 1 201 ? -9.409 -6.017 9.440 1.00 97.56 201 ILE A N 1
ATOM 1397 C CA . ILE A 1 201 ? -8.018 -5.756 9.811 1.00 97.56 201 ILE A CA 1
ATOM 1398 C C . ILE A 1 201 ? -7.596 -6.885 10.732 1.00 97.56 201 ILE A C 1
ATOM 1400 O O . ILE A 1 201 ? -8.133 -6.973 11.828 1.00 97.56 201 ILE A O 1
ATOM 1404 N N . ASP A 1 202 ? -6.645 -7.711 10.333 1.00 97.31 202 ASP A N 1
ATOM 1405 C CA . ASP A 1 202 ? -6.125 -8.793 11.167 1.00 97.31 202 ASP A CA 1
ATOM 1406 C C . ASP A 1 202 ? -4.594 -8.723 11.204 1.00 97.31 202 ASP A C 1
ATOM 1408 O O . ASP A 1 202 ? -3.950 -8.219 10.283 1.00 97.31 202 ASP A O 1
ATOM 1412 N N . ALA A 1 203 ? -4.015 -9.207 12.298 1.00 96.81 203 ALA A N 1
ATOM 1413 C CA . ALA A 1 203 ? -2.606 -9.575 12.311 1.00 96.81 203 ALA A CA 1
ATOM 1414 C C . ALA A 1 203 ? -2.410 -10.803 11.405 1.00 96.81 203 ALA A C 1
ATOM 1416 O O . ALA A 1 203 ? -3.303 -11.649 11.328 1.00 96.81 203 ALA A O 1
ATOM 1417 N N . VAL A 1 204 ? -1.274 -10.925 10.727 1.00 94.06 204 VAL A N 1
ATOM 1418 C CA . VAL A 1 204 ? -0.998 -12.128 9.928 1.00 94.06 204 VAL A CA 1
ATOM 1419 C C . VAL A 1 204 ? -0.625 -13.289 10.851 1.00 94.06 204 VAL A C 1
ATOM 1421 O O . VAL A 1 204 ? -1.248 -14.353 10.777 1.00 94.06 204 VAL A O 1
ATOM 1424 N N . ASP A 1 205 ? 0.298 -13.058 11.787 1.00 93.12 205 ASP A N 1
ATOM 1425 C CA . ASP A 1 205 ? 0.837 -14.090 12.681 1.00 93.12 205 ASP A CA 1
ATOM 1426 C C . ASP A 1 205 ? 0.327 -13.969 14.129 1.00 93.12 205 ASP A C 1
ATOM 1428 O O . ASP A 1 205 ? 0.370 -14.936 14.897 1.00 93.12 205 ASP A O 1
ATOM 1432 N N . GLY A 1 206 ? -0.238 -12.818 14.501 1.00 91.44 206 GLY A N 1
ATOM 1433 C CA . GLY A 1 206 ? -0.859 -12.577 15.810 1.00 91.44 206 GLY A CA 1
ATOM 1434 C C . GLY A 1 206 ? 0.046 -11.870 16.813 1.00 91.44 206 GLY A C 1
ATOM 1435 O O . GLY A 1 206 ? -0.380 -11.645 17.951 1.00 91.44 206 GLY A O 1
ATOM 1436 N N . ASP A 1 207 ? 1.253 -11.490 16.394 1.00 95.38 207 ASP A N 1
ATOM 1437 C CA . ASP A 1 207 ? 2.243 -10.791 17.213 1.00 95.38 207 ASP A CA 1
ATOM 1438 C C . ASP A 1 207 ? 2.366 -9.296 16.831 1.00 95.38 207 ASP A C 1
ATOM 1440 O O . ASP A 1 207 ? 3.104 -8.526 17.461 1.00 95.38 207 ASP A O 1
ATOM 1444 N N . GLU A 1 208 ? 1.575 -8.848 15.853 1.00 97.38 208 GLU A N 1
ATOM 1445 C CA . GLU A 1 208 ? 1.717 -7.540 15.224 1.00 97.38 208 GLU A CA 1
ATOM 1446 C C . GLU A 1 208 ? 0.850 -6.460 15.879 1.00 97.38 208 GLU A C 1
ATOM 1448 O O . GLU A 1 208 ? -0.255 -6.690 16.382 1.00 97.38 208 GLU A O 1
ATOM 1453 N N . SER A 1 209 ? 1.357 -5.228 15.868 1.00 97.38 209 SER A N 1
ATOM 1454 C CA . SER A 1 209 ? 0.634 -4.039 16.318 1.00 97.38 209 SER A CA 1
ATOM 1455 C C . SER A 1 209 ? 0.355 -3.087 15.160 1.00 97.38 209 SER A C 1
ATOM 1457 O O . SER A 1 209 ? 1.198 -2.886 14.293 1.00 97.38 209 SER A O 1
ATOM 1459 N N . LEU A 1 210 ? -0.795 -2.413 15.207 1.00 97.94 210 LEU A N 1
ATOM 1460 C CA . LEU A 1 210 ? -1.174 -1.397 14.224 1.00 97.94 210 LEU A CA 1
ATOM 1461 C C . LEU A 1 210 ? -1.419 -0.044 14.898 1.00 97.94 210 LEU A C 1
ATOM 1463 O O . LEU A 1 210 ? -2.200 0.066 15.849 1.00 97.94 210 LEU A O 1
ATOM 1467 N N . THR A 1 211 ? -0.790 1.006 14.369 1.00 97.44 211 THR A N 1
ATOM 1468 C CA . THR A 1 211 ? -1.044 2.399 14.761 1.00 97.44 211 THR A CA 1
ATOM 1469 C C . THR A 1 211 ? -1.605 3.208 13.598 1.00 97.44 211 THR A C 1
ATOM 1471 O O . THR A 1 211 ? -0.984 3.325 12.550 1.00 97.44 211 THR A O 1
ATOM 1474 N N . LEU A 1 212 ? -2.753 3.853 13.801 1.00 97.12 212 LEU A N 1
ATOM 1475 C CA . LEU A 1 212 ? -3.351 4.786 12.847 1.00 97.12 212 LEU A CA 1
ATOM 1476 C C . LEU A 1 212 ? -3.131 6.225 13.324 1.00 97.12 212 LEU A C 1
ATOM 1478 O O . LEU A 1 212 ? -3.766 6.683 14.275 1.00 97.12 212 LEU A O 1
ATOM 1482 N N . ASN A 1 213 ? -2.245 6.956 12.657 1.00 96.19 213 ASN A N 1
ATOM 1483 C CA . ASN A 1 213 ? -1.917 8.345 12.952 1.00 96.19 213 ASN A CA 1
ATOM 1484 C C . ASN A 1 213 ? -2.630 9.305 11.986 1.00 96.19 213 ASN A C 1
ATOM 1486 O O . ASN A 1 213 ? -2.157 9.647 10.899 1.00 96.19 213 ASN A O 1
ATOM 1490 N N . GLY A 1 214 ? -3.811 9.757 12.398 1.00 93.75 214 GLY A N 1
ATOM 1491 C CA . GLY A 1 214 ? -4.633 10.686 11.628 1.00 93.75 214 GLY A CA 1
ATOM 1492 C C . GLY A 1 214 ? -4.283 12.166 11.821 1.00 93.75 214 GLY A C 1
ATOM 1493 O O . GLY A 1 214 ? -4.858 13.005 11.130 1.00 93.75 214 GLY A O 1
ATOM 1494 N N . GLY A 1 215 ? -3.400 12.523 12.762 1.00 91.69 215 GLY A N 1
ATOM 1495 C CA . GLY A 1 215 ? -3.138 13.920 13.140 1.00 91.69 215 GLY A CA 1
ATOM 1496 C C . GLY A 1 215 ? -4.404 14.630 13.639 1.00 91.69 215 GLY A C 1
ATOM 1497 O O . GLY A 1 215 ? -4.901 14.285 14.702 1.00 91.69 215 GLY A O 1
ATOM 1498 N N . VAL A 1 216 ? -4.955 15.615 12.915 1.00 91.12 216 VAL A N 1
ATOM 1499 C CA . VAL A 1 216 ? -6.306 16.165 13.198 1.00 91.12 216 VAL A CA 1
ATOM 1500 C C . VAL A 1 216 ? -7.398 15.669 12.234 1.00 91.12 216 VAL A C 1
ATOM 1502 O O . VAL A 1 216 ? -8.539 16.130 12.298 1.00 91.12 216 VAL A O 1
ATOM 1505 N N . GLY A 1 217 ? -7.054 14.760 11.320 1.00 92.50 217 GLY A N 1
ATOM 1506 C CA . GLY A 1 217 ? -7.949 14.157 10.330 1.00 92.50 217 GLY A CA 1
ATOM 1507 C C . GLY A 1 217 ? -8.849 13.066 10.912 1.00 92.50 217 GLY A C 1
ATOM 1508 O O . GLY A 1 217 ? -8.868 12.814 12.106 1.00 92.50 217 GLY A O 1
ATOM 1509 N N . ARG A 1 218 ? -9.645 12.390 10.090 1.00 92.12 218 ARG A N 1
ATOM 1510 C CA . ARG A 1 218 ? -10.580 11.347 10.569 1.00 92.12 218 ARG A CA 1
ATOM 1511 C C . ARG A 1 218 ? -9.989 9.949 10.447 1.00 92.12 218 ARG A C 1
ATOM 1513 O O . ARG A 1 218 ? -9.244 9.691 9.507 1.00 92.12 218 ARG A O 1
ATOM 1520 N N . VAL A 1 219 ? -10.401 9.033 11.318 1.00 93.56 219 VAL A N 1
ATOM 1521 C CA . VAL A 1 219 ? -10.156 7.594 11.145 1.00 93.56 219 VAL A CA 1
ATOM 1522 C C . VAL A 1 219 ? -11.490 6.868 10.985 1.00 93.56 219 VAL A C 1
ATOM 1524 O O . VAL A 1 219 ? -12.433 7.079 11.751 1.00 93.56 219 VAL A O 1
ATOM 1527 N N . ILE A 1 220 ? -11.602 6.062 9.933 1.00 93.00 220 ILE A N 1
ATOM 1528 C CA . ILE A 1 220 ? -12.831 5.357 9.561 1.00 93.00 220 ILE A CA 1
ATOM 1529 C C . ILE A 1 220 ? -12.507 3.875 9.406 1.00 93.00 220 ILE A C 1
ATOM 1531 O O . ILE A 1 220 ? -11.744 3.512 8.511 1.00 93.00 220 ILE A O 1
ATOM 1535 N N . LEU A 1 221 ? -13.130 3.047 10.246 1.00 93.31 221 LEU A N 1
ATOM 1536 C CA . LEU A 1 221 ? -13.004 1.590 10.231 1.00 93.31 221 LEU A CA 1
ATOM 1537 C C . LEU A 1 221 ? -14.374 0.983 9.920 1.00 93.31 221 LEU A C 1
ATOM 1539 O O . LEU A 1 221 ? -15.336 1.150 10.684 1.00 93.31 221 LEU A O 1
ATOM 1543 N N . ALA A 1 222 ? -14.480 0.345 8.756 1.00 91.50 222 ALA A N 1
ATOM 1544 C CA . ALA A 1 222 ? -15.735 -0.221 8.268 1.00 91.50 222 ALA A CA 1
ATOM 1545 C C . ALA A 1 222 ? -15.857 -1.741 8.477 1.00 91.50 222 ALA A C 1
ATOM 1547 O O . ALA A 1 222 ? -16.988 -2.228 8.526 1.00 91.50 222 ALA A O 1
ATOM 1548 N N . GLY A 1 223 ? -14.741 -2.465 8.621 1.00 91.50 223 GLY A N 1
ATOM 1549 C CA . GLY A 1 223 ? -14.705 -3.887 8.972 1.00 91.50 223 GLY A CA 1
ATOM 1550 C C . GLY A 1 223 ? -14.261 -4.141 10.414 1.00 91.50 223 GLY A C 1
ATOM 1551 O O . GLY A 1 223 ? -13.843 -3.217 11.116 1.00 91.50 223 GLY A O 1
ATOM 1552 N N . GLU A 1 224 ? -14.406 -5.393 10.853 1.00 93.56 224 GLU A N 1
ATOM 1553 C CA . GLU A 1 224 ? -13.926 -5.868 12.157 1.00 93.56 224 GLU A CA 1
ATOM 1554 C C . GLU A 1 224 ? -12.395 -5.789 12.234 1.00 93.56 224 GLU A C 1
ATOM 1556 O O . GLU A 1 224 ? -11.700 -5.904 11.225 1.00 93.56 224 GLU A O 1
ATOM 1561 N N . THR A 1 225 ? -11.867 -5.577 13.437 1.00 95.06 225 THR A N 1
ATOM 1562 C CA . THR A 1 225 ? -10.425 -5.600 13.717 1.00 95.06 225 THR A CA 1
ATOM 1563 C C . THR A 1 225 ? -10.105 -6.773 14.638 1.00 95.06 225 THR A C 1
ATOM 1565 O O . THR A 1 225 ? -10.713 -6.887 15.699 1.00 95.06 225 THR A O 1
ATOM 1568 N N . GLY A 1 226 ? -9.155 -7.626 14.261 1.00 92.81 226 GLY A N 1
ATOM 1569 C CA . GLY A 1 226 ? -8.724 -8.803 15.009 1.00 92.81 226 GLY A CA 1
ATOM 1570 C C . GLY A 1 226 ? -9.781 -9.902 15.110 1.00 92.81 226 GLY A C 1
ATOM 1571 O O . GLY A 1 226 ? -9.805 -10.639 16.097 1.00 92.81 226 GLY A O 1
ATOM 1572 N N . GLY A 1 227 ? -10.705 -9.964 14.147 1.00 90.12 227 GLY A N 1
ATOM 1573 C CA . GLY A 1 227 ? -11.801 -10.933 14.130 1.00 90.12 227 GLY A CA 1
ATOM 1574 C C . GLY A 1 227 ? -11.325 -12.363 13.868 1.00 90.12 227 GLY A C 1
ATOM 1575 O O . GLY A 1 227 ? -11.894 -13.307 14.425 1.00 90.12 227 GLY A O 1
ATOM 1576 N N . THR A 1 228 ? -10.267 -12.524 13.069 1.00 93.31 228 THR A N 1
ATOM 1577 C CA . THR A 1 228 ? -9.682 -13.833 12.740 1.00 93.31 228 THR A CA 1
ATOM 1578 C C . THR A 1 228 ? -8.416 -14.072 13.552 1.00 93.31 228 THR A C 1
ATOM 1580 O O . THR A 1 228 ? -8.315 -15.071 14.267 1.00 93.31 228 THR A O 1
ATOM 1583 N N . THR A 1 229 ? -7.492 -13.113 13.487 1.00 95.94 229 THR A N 1
ATOM 1584 C CA . THR A 1 229 ? -6.200 -13.143 14.173 1.00 95.94 229 THR A CA 1
ATOM 1585 C C . THR A 1 229 ? -6.016 -11.798 14.883 1.00 95.94 229 THR A C 1
ATOM 1587 O O . THR A 1 229 ? -5.765 -10.778 14.234 1.00 95.94 229 THR A O 1
ATOM 1590 N N . PRO A 1 230 ? -6.196 -11.753 16.216 1.00 95.88 230 PRO A N 1
ATOM 1591 C CA . PRO A 1 230 ? -6.115 -10.509 16.973 1.00 95.88 230 PRO A CA 1
ATOM 1592 C C . PRO A 1 230 ? -4.752 -9.828 16.858 1.00 95.88 230 PRO A C 1
ATOM 1594 O O . PRO A 1 230 ? -3.724 -10.476 17.025 1.00 95.88 230 PRO A O 1
ATOM 1597 N N . LEU A 1 231 ? -4.753 -8.504 16.689 1.00 96.56 231 LEU A N 1
ATOM 1598 C CA . LEU A 1 231 ? -3.546 -7.686 16.858 1.00 96.56 231 LEU A CA 1
ATOM 1599 C C . LEU A 1 231 ? -3.060 -7.751 18.315 1.00 96.56 231 LEU A C 1
ATOM 1601 O O . LEU A 1 231 ? -3.873 -7.846 19.242 1.00 96.56 231 LEU A O 1
ATOM 1605 N N . VAL A 1 232 ? -1.758 -7.586 18.553 1.00 96.44 232 VAL A N 1
ATOM 1606 C CA . VAL A 1 232 ? -1.220 -7.408 19.912 1.00 96.44 232 VAL A CA 1
ATOM 1607 C C . VAL A 1 232 ? -1.636 -6.067 20.479 1.00 96.44 232 VAL A C 1
ATOM 1609 O O . VAL A 1 232 ? -2.192 -6.002 21.574 1.00 96.44 232 VAL A O 1
ATOM 1612 N N . ASN A 1 233 ? -1.405 -4.984 19.742 1.00 95.62 233 ASN A N 1
ATOM 1613 C CA . ASN A 1 233 ? -1.880 -3.666 20.136 1.00 95.62 233 ASN A CA 1
ATOM 1614 C C . ASN A 1 233 ? -2.544 -2.958 18.967 1.00 95.62 233 ASN A C 1
ATOM 1616 O O . ASN A 1 233 ? -2.086 -3.028 17.827 1.00 95.62 233 ASN A O 1
ATOM 1620 N N . PHE A 1 234 ? -3.580 -2.193 19.287 1.00 95.38 234 PHE A N 1
ATOM 1621 C CA . PHE A 1 234 ? -4.218 -1.307 18.329 1.00 95.38 234 PHE A CA 1
ATOM 1622 C C . PHE A 1 234 ? -4.263 0.115 18.876 1.00 95.38 234 PHE A C 1
ATOM 1624 O O . PHE A 1 234 ? -4.796 0.367 19.960 1.00 95.38 234 PHE A O 1
ATOM 1631 N N . SER A 1 235 ? -3.687 1.057 18.137 1.00 94.25 235 SER A N 1
ATOM 1632 C CA . SER A 1 235 ? -3.602 2.455 18.543 1.00 94.25 235 SER A CA 1
ATOM 1633 C C . SER A 1 235 ? -4.167 3.364 17.468 1.00 94.25 235 SER A C 1
ATOM 1635 O O . SER A 1 235 ? -3.851 3.230 16.290 1.00 94.25 235 SER A O 1
ATOM 1637 N N . VAL A 1 236 ? -4.961 4.347 17.873 1.00 93.06 236 VAL A N 1
ATOM 1638 C CA . VAL A 1 236 ? -5.402 5.422 16.991 1.00 93.06 236 VAL A CA 1
ATOM 1639 C C . VAL A 1 236 ? -5.078 6.759 17.627 1.00 93.06 236 VAL A C 1
ATOM 1641 O O . VAL A 1 236 ? -5.549 7.089 18.716 1.00 93.06 236 VAL A O 1
ATOM 1644 N N . ILE A 1 237 ? -4.274 7.542 16.916 1.00 92.44 237 ILE A N 1
ATOM 1645 C CA . ILE A 1 237 ? -3.807 8.863 17.317 1.00 92.44 237 ILE A CA 1
ATOM 1646 C C . ILE A 1 237 ? -4.376 9.854 16.320 1.00 92.44 237 ILE A C 1
ATOM 1648 O O . ILE A 1 237 ? -3.855 10.025 15.218 1.00 92.44 237 ILE A O 1
ATOM 1652 N N . SER A 1 238 ? -5.486 10.486 16.675 1.00 89.50 238 SER A N 1
ATOM 1653 C CA . SER A 1 238 ? -6.077 11.488 15.806 1.00 89.50 238 SER A CA 1
ATOM 1654 C C . SER A 1 238 ? -7.103 12.352 16.524 1.00 89.50 238 SER A C 1
ATOM 1656 O O . SER A 1 238 ? -7.958 11.814 17.212 1.00 89.50 238 SER A O 1
ATOM 1658 N N . GLY A 1 239 ? -7.065 13.668 16.309 1.00 86.00 239 GLY A N 1
ATOM 1659 C CA . GLY A 1 239 ? -8.001 14.651 16.857 1.00 86.00 239 GLY A CA 1
ATOM 1660 C C . GLY A 1 239 ? -9.290 14.875 16.058 1.00 86.00 239 GLY A C 1
ATOM 1661 O O . GLY A 1 239 ? -10.108 15.701 16.465 1.00 86.00 239 GLY A O 1
ATOM 1662 N N . GLY A 1 240 ? -9.483 14.205 14.918 1.00 85.56 240 GLY A N 1
ATOM 1663 C CA . GLY A 1 240 ? -10.741 14.274 14.166 1.00 85.56 240 GLY A CA 1
ATOM 1664 C C . GLY A 1 240 ? -11.793 13.276 14.657 1.00 85.56 240 GLY A C 1
ATOM 1665 O O . GLY A 1 240 ? -11.570 12.491 15.571 1.00 85.56 240 GLY A O 1
ATOM 1666 N N . SER A 1 241 ? -12.987 13.303 14.057 1.00 84.94 241 SER A N 1
ATOM 1667 C CA . SER A 1 241 ? -14.032 12.330 14.401 1.00 84.94 241 SER A CA 1
ATOM 1668 C C . SER A 1 241 ? -13.697 10.922 13.904 1.00 84.94 241 SER A C 1
ATOM 1670 O O . SER A 1 241 ? -13.348 10.756 12.731 1.00 84.94 241 SER A O 1
ATOM 1672 N N . HIS A 1 242 ? -13.926 9.923 14.757 1.00 83.81 242 HIS A N 1
ATOM 1673 C CA . HIS A 1 242 ? -13.717 8.506 14.451 1.00 83.81 242 HIS A CA 1
ATOM 1674 C C . HIS A 1 242 ? -15.035 7.762 14.340 1.00 83.81 242 HIS A C 1
ATOM 1676 O O . HIS A 1 242 ? -15.952 7.971 15.140 1.00 83.81 242 HIS A O 1
ATOM 1682 N N . TYR A 1 243 ? -15.100 6.870 13.359 1.00 83.81 243 TYR A N 1
ATOM 1683 C CA . TYR A 1 243 ? -16.254 6.016 13.116 1.00 83.81 243 TYR A CA 1
ATOM 1684 C C . TYR A 1 243 ? -15.801 4.564 13.180 1.00 83.81 243 TYR A C 1
ATOM 1686 O O . TYR A 1 243 ? -15.116 4.093 12.273 1.00 83.81 243 TYR A O 1
ATOM 1694 N N . ILE A 1 244 ? -16.197 3.885 14.257 1.00 82.81 244 ILE A N 1
ATOM 1695 C CA . ILE A 1 244 ? -15.970 2.455 14.459 1.00 82.81 244 ILE A CA 1
ATOM 1696 C C . ILE A 1 244 ? -17.337 1.795 14.491 1.00 82.81 244 ILE A C 1
ATOM 1698 O O . ILE A 1 244 ? -18.174 2.086 15.354 1.00 82.81 244 ILE A O 1
ATOM 1702 N N . THR A 1 245 ? -17.584 0.949 13.500 1.00 77.19 245 THR A N 1
ATOM 1703 C CA . THR A 1 245 ? -18.907 0.346 13.301 1.00 77.19 245 THR A CA 1
ATOM 1704 C C . THR A 1 245 ? -18.943 -1.156 13.532 1.00 77.19 245 THR A C 1
ATOM 1706 O O . THR A 1 245 ? -20.045 -1.693 13.593 1.00 77.19 245 THR A O 1
ATOM 1709 N N . GLN A 1 246 ? -17.780 -1.785 13.702 1.00 87.62 246 GLN A N 1
ATOM 1710 C CA . GLN A 1 246 ? -17.597 -3.227 13.850 1.00 87.62 246 GLN A CA 1
ATOM 1711 C C . GLN A 1 246 ? -16.618 -3.541 14.977 1.00 87.62 246 GLN A C 1
ATOM 1713 O O . GLN A 1 246 ? -15.807 -2.683 15.335 1.00 87.62 246 GLN A O 1
ATOM 1718 N N . ASP A 1 247 ? -16.725 -4.753 15.517 1.00 90.94 247 ASP A N 1
ATOM 1719 C CA . ASP A 1 247 ? -15.997 -5.217 16.698 1.00 90.94 247 ASP A CA 1
ATOM 1720 C C . ASP A 1 247 ? -14.472 -5.127 16.537 1.00 90.94 247 ASP A C 1
ATOM 1722 O O . ASP A 1 247 ? -13.922 -5.262 15.443 1.00 90.94 247 ASP A O 1
ATOM 1726 N N . ILE A 1 248 ? -13.796 -4.860 17.656 1.00 91.88 248 ILE A N 1
ATOM 1727 C CA . ILE A 1 248 ? -12.339 -4.792 17.766 1.00 91.88 248 ILE A CA 1
ATOM 1728 C C . ILE A 1 248 ? -11.903 -5.799 18.821 1.00 91.88 248 ILE A C 1
ATOM 1730 O O . ILE A 1 248 ? -12.310 -5.708 19.980 1.00 91.88 248 ILE A O 1
ATOM 1734 N N . THR A 1 249 ? -11.020 -6.708 18.441 1.00 93.31 249 THR A N 1
ATOM 1735 C CA . THR A 1 249 ? -10.388 -7.680 19.324 1.00 93.31 249 THR A CA 1
ATOM 1736 C C . THR A 1 249 ? -8.879 -7.522 19.222 1.00 93.31 249 THR A C 1
ATOM 1738 O O . THR A 1 249 ? -8.303 -7.577 18.140 1.00 93.31 249 THR A O 1
ATOM 1741 N N . VAL A 1 250 ? -8.227 -7.324 20.360 1.00 94.75 250 VAL A N 1
ATOM 1742 C CA . VAL A 1 250 ? -6.765 -7.364 20.470 1.00 94.75 250 VAL A CA 1
ATOM 1743 C C . VAL A 1 250 ? -6.374 -8.296 21.608 1.00 94.75 250 VAL A C 1
ATOM 1745 O O . VAL A 1 250 ? -7.159 -8.515 22.534 1.00 94.75 250 VAL A O 1
ATOM 1748 N N . SER A 1 251 ? -5.160 -8.836 21.576 1.00 94.31 251 SER A N 1
ATOM 1749 C CA . SER A 1 251 ? -4.635 -9.659 22.672 1.00 94.31 251 SER A CA 1
ATOM 1750 C C . SER A 1 251 ? -4.036 -8.813 23.805 1.00 94.31 251 SER A C 1
ATOM 1752 O O . SER A 1 251 ? -4.107 -9.203 24.973 1.00 94.31 251 SER A O 1
ATOM 1754 N N . GLY A 1 252 ? -3.498 -7.634 23.481 1.00 92.69 252 GLY A N 1
ATOM 1755 C CA . GLY A 1 252 ? -2.907 -6.676 24.412 1.00 92.69 252 GLY A CA 1
ATOM 1756 C C . GLY A 1 252 ? -3.783 -5.444 24.628 1.00 92.69 252 GLY A C 1
ATOM 1757 O O . GLY A 1 252 ? -4.889 -5.545 25.168 1.00 92.69 252 GLY A O 1
ATOM 1758 N N . MET A 1 253 ? -3.253 -4.263 24.299 1.00 92.81 253 MET A N 1
ATOM 1759 C CA . MET A 1 253 ? -3.883 -2.979 24.618 1.00 92.81 253 MET A CA 1
ATOM 1760 C C . MET A 1 253 ? -4.551 -2.325 23.412 1.00 92.81 253 MET A C 1
ATOM 1762 O O . MET A 1 253 ? -4.036 -2.340 22.293 1.00 92.81 253 MET A O 1
ATOM 1766 N N . VAL A 1 254 ? -5.647 -1.620 23.689 1.00 91.50 254 VAL A N 1
ATOM 1767 C CA . VAL A 1 254 ? -6.216 -0.636 22.763 1.00 91.50 254 VAL A CA 1
ATOM 1768 C C . VAL A 1 254 ? -5.961 0.773 23.289 1.00 91.50 254 VAL A C 1
ATOM 1770 O O . VAL A 1 254 ? -6.226 1.065 24.456 1.00 91.50 254 VAL A O 1
ATOM 1773 N N . SER A 1 255 ? -5.490 1.676 22.431 1.00 90.31 255 SER A N 1
ATOM 1774 C CA . SER A 1 255 ? -5.295 3.089 22.765 1.00 90.31 255 SER A CA 1
ATOM 1775 C C . SER A 1 255 ? -5.997 4.001 21.763 1.00 90.31 255 SER A C 1
ATOM 1777 O O . SER A 1 255 ? -5.759 3.928 20.563 1.00 90.31 255 SER A O 1
ATOM 1779 N N . TRP A 1 256 ? -6.834 4.906 22.259 1.00 87.12 256 TRP A N 1
ATOM 1780 C CA . TRP A 1 256 ? -7.456 5.969 21.475 1.00 87.12 256 TRP A CA 1
ATOM 1781 C C . TRP A 1 256 ? -7.006 7.308 22.033 1.00 87.12 256 TRP A C 1
ATOM 1783 O O . TRP A 1 256 ? -7.493 7.746 23.075 1.00 87.12 256 TRP A O 1
ATOM 1793 N N . ASN A 1 257 ? -6.093 7.975 21.339 1.00 85.94 257 ASN A N 1
ATOM 1794 C CA . ASN A 1 257 ? -5.718 9.350 21.631 1.00 85.94 257 ASN A CA 1
ATOM 1795 C C . ASN A 1 257 ? -6.465 10.275 20.669 1.00 85.94 257 ASN A C 1
ATOM 1797 O O . ASN A 1 257 ? -6.016 10.524 19.548 1.00 85.94 257 ASN A O 1
ATOM 1801 N N . ASN A 1 258 ? -7.639 10.730 21.103 1.00 73.50 258 ASN A N 1
ATOM 1802 C CA . ASN A 1 258 ? -8.573 11.490 20.293 1.00 73.50 258 ASN A CA 1
ATOM 1803 C C . ASN A 1 258 ? -9.128 12.718 21.010 1.00 73.50 258 ASN A C 1
ATOM 1805 O O . ASN A 1 258 ? -9.946 12.596 21.912 1.00 73.50 258 ASN A O 1
ATOM 1809 N N . SER A 1 259 ? -8.787 13.916 20.538 1.00 72.31 259 SER A N 1
ATOM 1810 C CA . SER A 1 259 ? -9.411 15.164 21.000 1.00 72.31 259 SER A CA 1
ATOM 1811 C C . SER A 1 259 ? -10.762 15.487 20.338 1.00 72.31 259 SER A C 1
ATOM 1813 O O . SER A 1 259 ? -11.418 16.445 20.745 1.00 72.31 259 SER A O 1
ATOM 1815 N N . GLY A 1 260 ? -11.179 14.714 19.335 1.00 74.62 260 GLY A N 1
ATOM 1816 C CA . GLY A 1 260 ? -12.462 14.791 18.643 1.00 74.62 260 GLY A CA 1
ATOM 1817 C C . GLY A 1 260 ? -13.514 13.798 19.157 1.00 74.62 260 GLY A C 1
ATOM 1818 O O . GLY A 1 260 ? -13.409 13.211 20.232 1.00 74.62 260 GLY A O 1
ATOM 1819 N N . GLN A 1 261 ? -14.576 13.604 18.367 1.00 80.12 261 GLN A N 1
ATOM 1820 C CA . GLN A 1 261 ? -15.677 12.696 18.711 1.00 80.12 261 GLN A CA 1
ATOM 1821 C C . GLN A 1 261 ? -15.354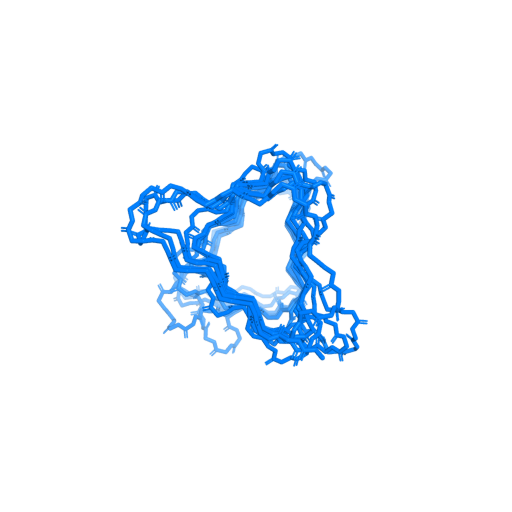 11.256 18.301 1.00 80.12 261 GLN A C 1
ATOM 1823 O O . GLN A 1 261 ? -15.116 10.995 17.124 1.00 80.12 261 GLN A O 1
ATOM 1828 N N . LEU A 1 262 ? -15.437 10.308 19.233 1.00 77.38 262 LEU A N 1
ATOM 1829 C CA . LEU A 1 262 ? -15.426 8.878 18.916 1.00 77.38 262 LEU A CA 1
ATOM 1830 C C . LEU A 1 262 ? -16.868 8.352 18.896 1.00 77.38 262 LEU A C 1
ATOM 1832 O O . LEU A 1 262 ? -17.548 8.362 19.925 1.00 77.38 262 LEU A O 1
ATOM 1836 N N . VAL A 1 263 ? -17.334 7.907 17.726 1.00 77.44 263 VAL A N 1
ATOM 1837 C CA . VAL A 1 263 ? -18.597 7.173 17.570 1.00 77.44 263 VAL A CA 1
ATOM 1838 C C . VAL A 1 263 ? -18.268 5.688 17.564 1.00 77.44 263 VAL A C 1
ATOM 1840 O O . VAL A 1 263 ? -17.891 5.139 16.528 1.00 77.44 263 VAL A O 1
ATOM 1843 N N . ASN A 1 264 ? -18.405 5.052 18.726 1.00 72.62 264 ASN A N 1
ATOM 1844 C CA . ASN A 1 264 ? -18.196 3.618 18.859 1.00 72.62 264 ASN A CA 1
ATOM 1845 C C . ASN A 1 264 ? -19.539 2.887 18.890 1.00 72.62 264 ASN A C 1
ATOM 1847 O O . ASN A 1 264 ? -20.332 3.085 19.813 1.00 72.62 264 ASN A O 1
ATOM 1851 N N . ARG A 1 265 ? -19.795 2.034 17.897 1.00 75.12 265 ARG A N 1
ATOM 1852 C CA . ARG A 1 265 ? -20.933 1.095 17.899 1.00 75.12 265 ARG A CA 1
ATOM 1853 C C . ARG A 1 265 ? -20.496 -0.360 18.096 1.00 75.12 265 ARG A C 1
ATOM 1855 O O . ARG A 1 265 ? -21.337 -1.243 17.981 1.00 75.12 265 ARG A O 1
ATOM 1862 N N . ALA A 1 266 ? -19.219 -0.574 18.389 1.00 80.06 266 ALA A N 1
ATOM 18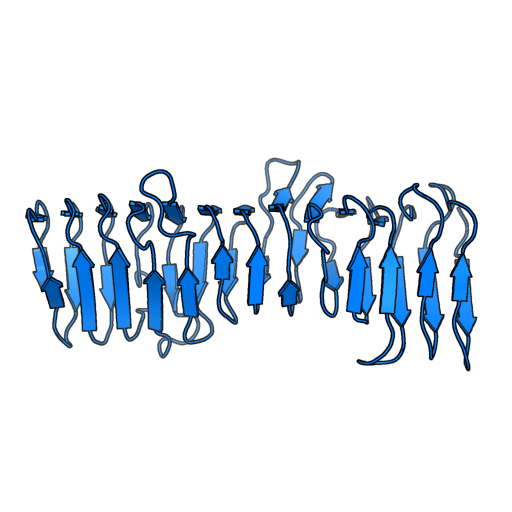63 C CA . ALA A 1 266 ? -18.556 -1.863 18.426 1.00 80.06 266 ALA A CA 1
ATOM 1864 C C . ALA A 1 266 ? -18.271 -2.349 19.851 1.00 80.06 266 ALA A C 1
ATOM 1866 O O . ALA A 1 266 ? -18.137 -1.548 20.788 1.00 80.06 266 ALA A O 1
ATOM 1867 N N . THR A 1 267 ? -18.126 -3.660 20.000 1.00 86.94 267 THR A N 1
ATOM 1868 C CA . THR A 1 267 ? -17.501 -4.284 21.166 1.00 86.94 267 THR A CA 1
ATOM 1869 C C . THR A 1 267 ? -15.986 -4.201 21.024 1.00 86.94 267 THR A C 1
ATOM 1871 O O . THR A 1 267 ? -15.441 -4.555 19.984 1.00 86.94 267 THR A O 1
ATOM 1874 N N . ILE A 1 268 ? -15.304 -3.727 22.065 1.00 88.56 268 ILE A N 1
ATOM 1875 C CA . ILE A 1 268 ? -13.843 -3.718 22.150 1.00 88.56 268 ILE A CA 1
ATOM 1876 C C . ILE A 1 268 ? -13.438 -4.762 23.188 1.00 88.56 268 ILE A C 1
ATOM 1878 O O . ILE A 1 268 ? -13.762 -4.593 24.361 1.00 88.56 268 ILE A O 1
ATOM 1882 N N . THR A 1 269 ? -12.731 -5.804 22.762 1.00 91.44 269 THR A N 1
ATOM 1883 C CA . THR A 1 269 ? -12.140 -6.827 23.634 1.00 91.44 269 THR A CA 1
ATOM 1884 C C . THR A 1 269 ? -10.641 -6.572 23.730 1.00 91.44 269 THR A C 1
ATOM 1886 O O . THR A 1 269 ? -9.932 -6.697 22.730 1.00 91.44 269 THR A O 1
ATOM 1889 N N . ALA A 1 270 ? -10.161 -6.184 24.914 1.00 91.25 270 ALA A N 1
ATOM 1890 C CA . ALA A 1 270 ? -8.763 -5.801 25.125 1.00 91.25 270 ALA A CA 1
ATOM 1891 C C . ALA A 1 270 ? -8.270 -6.251 26.514 1.00 91.25 270 ALA A C 1
ATOM 1893 O O . ALA A 1 270 ? -8.302 -5.462 27.462 1.00 91.25 270 ALA A O 1
ATOM 1894 N N . PRO A 1 271 ? -7.783 -7.500 26.665 1.00 88.50 271 PRO A N 1
ATOM 1895 C CA . PRO A 1 271 ? -7.370 -8.051 27.960 1.00 88.50 271 PRO A CA 1
ATOM 1896 C C . PRO A 1 271 ? -6.235 -7.272 28.638 1.00 88.50 271 PRO A C 1
ATOM 1898 O O . PRO A 1 271 ? -6.159 -7.233 29.867 1.00 88.50 271 PRO A O 1
ATOM 1901 N N . GLY A 1 272 ? -5.358 -6.637 27.852 1.00 84.94 272 GLY A N 1
ATOM 1902 C CA . GLY A 1 272 ? -4.306 -5.741 28.345 1.00 84.94 272 GLY A CA 1
ATOM 1903 C C . GLY A 1 272 ? -4.819 -4.365 28.788 1.00 84.94 272 GLY A C 1
ATOM 1904 O O . GLY A 1 272 ? -4.065 -3.591 29.376 1.00 84.94 272 GLY A O 1
ATOM 1905 N N . GLY A 1 273 ? -6.097 -4.069 28.549 1.00 86.88 273 GLY A N 1
ATOM 1906 C CA . GLY A 1 273 ? -6.780 -2.835 28.910 1.00 86.88 273 GLY A CA 1
ATOM 1907 C C . GLY A 1 273 ? -7.015 -1.893 27.728 1.00 86.88 273 GLY A C 1
ATOM 1908 O O . GLY A 1 273 ? -6.421 -2.010 26.655 1.00 86.88 273 GLY A O 1
ATOM 1909 N N . ALA A 1 274 ? -7.887 -0.909 27.954 1.00 84.06 274 ALA A N 1
ATOM 1910 C CA . ALA A 1 274 ? -8.189 0.145 26.996 1.00 84.06 274 ALA A CA 1
ATOM 1911 C C . ALA A 1 274 ? -7.854 1.522 27.585 1.00 84.06 274 ALA A C 1
ATOM 1913 O O . ALA A 1 274 ? -8.325 1.884 28.665 1.00 84.06 274 ALA A O 1
ATOM 1914 N N . THR A 1 275 ? -7.069 2.311 26.855 1.00 84.25 275 THR A N 1
ATOM 1915 C CA . THR A 1 275 ? -6.785 3.715 27.171 1.00 84.25 275 THR A CA 1
ATOM 1916 C C . THR A 1 275 ? -7.558 4.608 26.209 1.00 84.25 275 THR A C 1
ATOM 1918 O O . THR A 1 275 ? -7.326 4.570 25.006 1.00 84.25 275 THR A O 1
ATOM 1921 N N . LEU A 1 276 ? -8.486 5.419 26.720 1.00 77.00 276 LEU A N 1
ATOM 1922 C CA . LEU A 1 276 ? -9.249 6.382 25.921 1.00 77.00 276 LEU A CA 1
ATOM 1923 C C . LEU A 1 276 ? -8.957 7.796 26.433 1.00 77.00 276 LEU A C 1
ATOM 1925 O O . LEU A 1 276 ? -9.305 8.140 27.563 1.00 77.00 276 LEU A O 1
ATOM 1929 N N . ILE A 1 277 ? -8.307 8.610 25.606 1.00 71.69 277 ILE A N 1
ATOM 1930 C CA . ILE A 1 277 ? -7.873 9.971 25.928 1.00 71.69 277 ILE A CA 1
ATOM 1931 C C . ILE A 1 277 ? -8.599 10.955 25.003 1.00 71.69 277 ILE A C 1
ATOM 1933 O O . ILE A 1 277 ? -8.398 10.920 23.795 1.00 71.69 277 ILE A O 1
ATOM 1937 N N . GLY A 1 278 ? -9.395 11.851 25.601 1.00 58.72 278 GLY A N 1
ATOM 1938 C CA . GLY A 1 278 ? -10.110 12.974 24.967 1.00 58.72 278 GLY A CA 1
ATOM 1939 C C . GLY A 1 278 ? -11.635 12.777 24.816 1.00 58.72 278 GLY A C 1
ATOM 1940 O O . GLY A 1 278 ? -12.171 11.733 25.188 1.00 58.72 278 GLY A O 1
ATOM 1941 N N . THR A 1 279 ? -12.379 13.838 24.454 1.00 58.78 279 THR A N 1
ATOM 1942 C CA . THR A 1 279 ? -13.847 13.936 24.654 1.00 58.78 279 THR A CA 1
ATOM 1943 C C . THR A 1 279 ? -14.590 14.646 23.505 1.00 58.78 279 THR A C 1
ATOM 1945 O O . THR A 1 279 ? -14.028 15.564 22.910 1.00 58.78 279 THR A O 1
ATOM 1948 N N . PRO A 1 280 ? -15.885 14.328 23.241 1.00 59.56 280 PRO A N 1
ATOM 1949 C CA . PRO A 1 280 ? -16.736 13.321 23.892 1.00 59.56 280 PRO A CA 1
ATOM 1950 C C . PRO A 1 280 ? -16.755 11.944 23.193 1.00 59.56 280 PRO A C 1
ATOM 1952 O O . PRO A 1 280 ? -16.841 11.830 21.970 1.00 59.56 280 PRO A O 1
ATOM 1955 N N . PHE A 1 281 ? -16.768 10.888 24.012 1.00 69.31 281 PHE A N 1
ATOM 1956 C CA . PHE A 1 281 ? -16.992 9.498 23.608 1.00 69.31 281 PHE A CA 1
ATOM 1957 C C . PHE A 1 281 ? -18.496 9.202 23.577 1.00 69.31 281 PHE A C 1
ATOM 1959 O O . PHE A 1 281 ? -19.164 9.280 24.609 1.00 69.31 281 PHE A O 1
ATOM 1966 N N . ILE A 1 282 ? -19.036 8.858 22.407 1.00 65.00 282 ILE A N 1
ATOM 1967 C CA . ILE A 1 282 ? -20.386 8.297 22.293 1.00 65.00 282 ILE A CA 1
ATOM 1968 C C . ILE A 1 282 ? -20.225 6.791 22.141 1.00 65.00 282 ILE A C 1
ATOM 1970 O O . ILE A 1 282 ? -20.097 6.278 21.027 1.00 65.00 282 ILE A O 1
ATOM 1974 N N . ASN A 1 283 ? -20.211 6.094 23.276 1.00 63.00 283 ASN A N 1
ATOM 1975 C CA . ASN A 1 283 ? -20.220 4.641 23.286 1.00 63.00 283 ASN A CA 1
ATOM 1976 C C . ASN A 1 283 ? -21.649 4.124 23.167 1.00 63.00 283 ASN A C 1
ATOM 1978 O O . ASN A 1 283 ? -22.471 4.366 24.050 1.00 63.00 283 ASN A O 1
ATOM 1982 N N . GLN A 1 284 ? -21.937 3.398 22.097 1.00 63.06 284 GLN A N 1
ATOM 1983 C CA . GLN A 1 284 ? -23.117 2.539 21.998 1.00 63.06 284 GLN A CA 1
ATOM 1984 C C . GLN A 1 284 ? -22.758 1.052 22.161 1.00 63.06 284 GLN A C 1
ATOM 1986 O O . GLN A 1 284 ? -23.670 0.230 22.198 1.00 63.06 284 GLN A O 1
ATOM 1991 N N . GLY A 1 285 ? -21.466 0.710 22.257 1.00 63.09 285 GLY A N 1
ATOM 1992 C CA . GLY A 1 285 ? -20.966 -0.654 22.453 1.00 63.09 285 GLY A CA 1
ATOM 1993 C C . GLY A 1 285 ? -20.397 -0.914 23.855 1.00 63.09 285 GLY A C 1
ATOM 1994 O O . GLY A 1 285 ? -20.613 -0.133 24.785 1.00 63.09 285 GLY A O 1
ATOM 1995 N N . THR A 1 286 ? -19.662 -2.020 24.012 1.00 75.94 286 THR A N 1
ATOM 1996 C CA . THR A 1 286 ? -19.075 -2.473 25.293 1.00 75.94 286 THR A CA 1
ATOM 1997 C C . THR A 1 286 ? -17.550 -2.517 25.193 1.00 75.94 286 THR A C 1
ATOM 1999 O O . THR A 1 286 ? -17.025 -2.833 24.134 1.00 75.94 286 THR A O 1
ATOM 2002 N N . ILE A 1 287 ? -16.840 -2.205 26.280 1.00 78.81 287 ILE A N 1
ATOM 2003 C CA . ILE A 1 287 ? -15.397 -2.462 26.410 1.00 78.81 287 ILE A CA 1
ATOM 2004 C C . ILE A 1 287 ? -15.246 -3.574 27.451 1.00 78.81 287 ILE A C 1
ATOM 2006 O O . ILE A 1 287 ? -15.757 -3.412 28.564 1.00 78.81 287 ILE A O 1
ATOM 2010 N N . VAL A 1 288 ? -14.624 -4.689 27.063 1.00 77.75 288 VAL A N 1
ATOM 2011 C CA . VAL A 1 288 ? -14.451 -5.918 27.856 1.00 77.75 288 VAL A CA 1
ATOM 2012 C C . VAL A 1 288 ? -12.973 -6.199 28.082 1.00 77.75 288 VAL A C 1
ATOM 2014 O O . VAL A 1 288 ? -12.197 -6.133 27.101 1.00 77.75 288 VAL A O 1
#

Secondary structure (DSSP, 8-state):
-EEEEEEESSS-EEE-S---TTEEEEEEEESS-EEE--SSPEE-SS-EEEEETTTT-EEEESS-EEETTS-EEEESEEEESS-EEEEEETT-EEEES-EE-TT-EEEEEEESS--EEEEE-EEEEEEEEEEEESSSS-EEEEEESEEEEEEEEEEEEEEEESS-EEESS-EEEEEEEEE-S-EEEE----TT-EEEE-S-EEESSS--EEEEEEETSEEEE-S-BSSSS-BSEEEEEESS-EEE-S-EEBSS-EEEE-SS-EEE-S-EE-TT-EEEESS-EEE-S-B-

Foldseek 3Di:
DAAAEAEAPADEAEAADEDDAVHAEYYYHHLAEYYYPDLDAREYQEEYAHAHRQEPHEHEDQEAHAHQQYEYHARYEYEHPEAYEYEHEAVYEYYHPEYEDQQHAYEYEYRAHAYHHVDHAYYANYQEDEYAYPHPAAHAEAEDEEYEYQEYYHTHQEYEYNEEYAHLAEYAAHHEYEYAAAYEYAHNQDQCGEYEHHEEYAYPVQAYEYEYHNNAYEYEYNYEYCPPRAHQEYEYAYAYEYDAQEEHEHAAEYEYNYQYEYDACYEYEHPNYYHYHHDDYDDPYYYD

Radius of gyration: 20.87 Å; chains: 1; bounding box: 52×32×61 Å

pLDDT: mean 86.52, std 10.18, range [47.69, 98.38]

Sequence (288 aa):
NSNVSVMNGDGGVIFNNAFGSHVMNFTVDSAGDVEFTSAQAVNASGDISITSALGEGTITLPAGVQAPAGGINLDGVVELTGTGTFRVGAGSDFFAGGINANGNNVYIRGVGGAINLVDIFDVVGANLFRIDSSGGSTAVEVLLSSVDALDINVRALDIDLFGDLTAAANVSLIGNVGVDENVVITSGGASTNRIQIGGLIDAVDGDESLTLNGGVGRVILAGETGGTTPLVNFSVISGGSHYITQDITVSGMVSWNNSGQLVNRATITAPGGATLIGTPFINQGTIV